Protein AF-A0A3N0AWY3-F1 (afdb_monomer)

Sequence (254 aa):
MLGWTSGPTKRSWLNGRSPSTSKRTCPAKTRVAPTSIYSWLWRKGASVTERDNALGPQGNRRGTVLAFLPDRFADWEVGHACSEINKPETGYAVRTMATRQGKVRSIGGLTVVPDLTAERDEVPEDLALAILVGGESWQEPDIVRAGAWLVDACLARAVPVAAICGACSFLAERGYLDDCDHTGNADYEFAQLAPHYRGHDRFRNQPVVDGGRFITANGAAGIELACALFGRLDIKPWGNVETWRTAFKRGTFA

Foldseek 3Di:
DDDDDDDDDDDDDDDDDDDDDDDDDDDDDDDDDDPDLVVPLPDPPQAPVNNVVSLPPPPQAQFEEEEEAEAQFAPLQAPLQQVQCCDSVLNYHYFYEYADADWGAHVVGDIDGGNYHLVDDDDDPRHQEYEYTDGDCLVPPSNLVSLVVVLVVCVVVLHAYEYEEVRVLSCQLVAVQQPFQWEEQDPVVNVVSRVPGNNSVNYDPDQWDDRRRYIYGYPVNSLVSSLVVCVSSVHARVNHSVQVSCCVVPVDRD

pLDDT: mean 83.12, std 24.4, range [25.72, 98.94]

Secondary structure (DSSP, 8-state):
-----------------PPP---PPPPP---PPP--THHHHT-TT--HHHHHTTSSSGGG--EEEEEE--TTB-GGGTHHHHHHHTSGGG-EEEEEEESSSS-EE-TT--EE--SEETTT-PPPTTEEEEEE--BTTTTSHHHHHHHHHHHHHHHHTT--EEEETHHHHHHHHTTTTTTS-B--S-HHHHHHH-TT---GGGB--SSEEE-SSEEEE-TT-HHHHHHHHHHHTT--GGG-HHHHHHHHHHS---

Mean predicted aligned error: 11.29 Å

Organism: NCBI:txid230658

Radius of gyration: 27.6 Å; Cα contacts (8 Å, |Δi|>4): 445; chains: 1; bounding box: 69×81×68 Å

Structure (mmCIF, N/CA/C/O backbone):
data_AF-A0A3N0AWY3-F1
#
_entry.id   AF-A0A3N0AWY3-F1
#
loop_
_atom_site.group_PDB
_atom_site.id
_atom_site.type_symbol
_atom_site.label_atom_id
_atom_site.label_alt_id
_atom_site.label_comp_id
_atom_site.label_asym_id
_atom_site.label_entity_id
_atom_site.label_seq_id
_atom_site.pdbx_PDB_ins_code
_atom_site.Cartn_x
_atom_site.Cartn_y
_atom_site.Cartn_z
_atom_site.occupancy
_atom_site.B_iso_or_equiv
_atom_site.auth_seq_id
_atom_site.auth_comp_id
_atom_site.auth_asym_id
_atom_site.auth_atom_id
_atom_site.pdbx_PDB_model_num
ATOM 1 N N . MET A 1 1 ? 42.714 48.207 28.420 1.00 34.22 1 MET A N 1
ATOM 2 C CA . MET A 1 1 ? 42.942 48.608 29.827 1.00 34.22 1 MET A CA 1
ATOM 3 C C . MET A 1 1 ? 41.570 48.772 30.466 1.00 34.22 1 MET A C 1
ATOM 5 O O . MET A 1 1 ? 40.783 49.526 29.918 1.00 34.22 1 MET A O 1
ATOM 9 N N . LEU A 1 2 ? 41.133 47.832 31.321 1.00 28.55 2 LEU A N 1
ATOM 10 C CA . LEU A 1 2 ? 41.212 47.912 32.802 1.00 28.55 2 LEU A CA 1
ATOM 11 C C . LEU A 1 2 ? 40.531 49.201 33.306 1.00 28.55 2 LEU A C 1
ATOM 13 O O . LEU A 1 2 ? 40.972 50.269 32.919 1.00 28.55 2 LEU A O 1
ATOM 17 N N . GLY A 1 3 ? 39.494 49.246 34.141 1.00 26.06 3 GLY A N 1
ATOM 18 C CA . GLY A 1 3 ? 38.822 48.304 35.040 1.00 26.06 3 GLY A CA 1
ATOM 19 C C . GLY A 1 3 ? 38.200 49.142 36.186 1.00 26.06 3 GLY A C 1
ATOM 20 O O . GLY A 1 3 ? 38.778 50.166 36.523 1.00 26.06 3 GLY A O 1
ATOM 21 N N . TRP A 1 4 ? 37.009 48.759 36.684 1.00 25.72 4 TRP A N 1
ATOM 22 C CA . TRP A 1 4 ? 36.532 48.730 38.096 1.00 25.72 4 TRP A CA 1
ATOM 23 C C . TRP A 1 4 ? 37.080 49.811 39.079 1.00 25.72 4 TRP A C 1
ATOM 25 O O . TRP A 1 4 ? 38.278 49.994 39.184 1.00 25.72 4 TRP A O 1
ATOM 35 N N . THR A 1 5 ? 36.351 50.510 39.964 1.00 32.03 5 THR A N 1
ATOM 36 C CA . THR A 1 5 ? 35.190 50.177 40.821 1.00 32.03 5 THR A CA 1
ATOM 37 C C . THR A 1 5 ? 34.906 51.336 41.800 1.00 32.03 5 THR A C 1
ATOM 39 O O . THR A 1 5 ? 35.723 52.245 41.920 1.00 32.03 5 THR A O 1
ATOM 42 N N . SER A 1 6 ? 33.853 51.158 42.618 1.00 34.56 6 SER A N 1
ATOM 43 C CA . SER A 1 6 ? 33.540 51.785 43.926 1.00 34.56 6 SER A CA 1
ATOM 44 C C . SER A 1 6 ? 32.590 52.981 43.834 1.00 34.56 6 SER A C 1
ATOM 46 O O . SER A 1 6 ? 32.709 53.798 42.937 1.00 34.56 6 SER A O 1
ATOM 48 N N . GLY A 1 7 ? 31.578 53.164 44.678 1.00 29.80 7 GLY A N 1
ATOM 49 C CA . GLY A 1 7 ? 31.142 52.538 45.931 1.00 29.80 7 GLY A CA 1
ATOM 50 C C . GLY A 1 7 ? 30.041 53.440 46.542 1.00 29.80 7 GLY A C 1
ATOM 51 O O . GLY A 1 7 ? 29.831 54.541 46.042 1.00 29.80 7 GLY A O 1
ATOM 52 N N . PRO A 1 8 ? 29.283 52.999 47.560 1.00 49.34 8 PRO A N 1
ATOM 53 C CA . PRO A 1 8 ? 27.881 53.395 47.775 1.00 49.34 8 PRO A CA 1
ATOM 54 C C . PRO A 1 8 ? 27.685 54.555 48.768 1.00 49.34 8 PRO A C 1
ATOM 56 O O . PRO A 1 8 ? 28.559 54.795 49.593 1.00 49.34 8 PRO A O 1
ATOM 59 N N . THR A 1 9 ? 26.495 55.189 48.806 1.00 34.03 9 THR A N 1
ATOM 60 C CA . THR A 1 9 ? 25.849 55.639 50.071 1.00 34.03 9 THR A CA 1
ATOM 61 C C . THR A 1 9 ? 24.395 56.151 49.935 1.00 34.03 9 THR A C 1
ATOM 63 O O . THR A 1 9 ? 24.103 57.098 49.224 1.00 34.03 9 THR A O 1
ATOM 66 N N . LYS A 1 10 ? 23.516 55.504 50.720 1.00 31.38 10 LYS A N 1
ATOM 67 C CA . LYS A 1 10 ? 22.431 56.008 51.604 1.00 31.38 10 LYS A CA 1
ATOM 68 C C . LYS A 1 10 ? 21.294 56.947 51.111 1.00 31.38 10 LYS A C 1
ATOM 70 O O . LYS A 1 10 ? 21.468 58.140 50.949 1.00 31.38 10 LYS A O 1
ATOM 75 N N . ARG A 1 11 ? 20.085 56.360 51.210 1.00 30.70 11 ARG A N 1
ATOM 76 C CA . ARG A 1 11 ? 18.843 56.775 51.925 1.00 30.70 11 ARG A CA 1
ATOM 77 C C . ARG A 1 11 ? 18.066 58.064 51.558 1.00 30.70 11 ARG A C 1
ATOM 79 O O . ARG A 1 11 ? 18.525 59.176 51.743 1.00 30.70 11 ARG A O 1
ATOM 86 N N . SER A 1 12 ? 16.772 57.783 51.331 1.00 30.16 12 SER A N 1
ATOM 87 C CA . SER A 1 12 ? 15.534 58.373 51.896 1.00 30.16 12 SER A CA 1
ATOM 88 C C . SER A 1 12 ? 14.771 59.495 51.177 1.00 30.16 12 SER A C 1
ATOM 90 O O . SER A 1 12 ? 15.112 60.661 51.294 1.00 30.16 12 SER A O 1
ATOM 92 N N . TRP A 1 13 ? 13.618 59.056 50.644 1.00 27.84 13 TRP A N 1
ATOM 93 C CA . TRP A 1 13 ? 12.233 59.506 50.895 1.00 27.84 13 TRP A CA 1
ATOM 94 C C . TRP A 1 13 ? 11.668 60.801 50.265 1.00 27.84 13 TRP A C 1
ATOM 96 O O . TRP A 1 13 ? 12.149 61.900 50.492 1.00 27.84 13 TRP A O 1
ATOM 106 N N . LEU A 1 14 ? 10.492 60.576 49.639 1.00 30.69 14 LEU A N 1
ATOM 107 C CA . LEU A 1 14 ? 9.316 61.443 49.416 1.00 30.69 14 LEU A CA 1
ATOM 108 C C . LEU A 1 14 ? 9.335 62.409 48.214 1.00 30.69 14 LEU A C 1
ATOM 110 O O . LEU A 1 14 ? 9.848 63.514 48.298 1.00 30.69 14 LEU A O 1
ATOM 114 N N . ASN A 1 15 ? 8.611 62.075 47.134 1.00 32.03 15 ASN A N 1
ATOM 115 C CA . ASN A 1 15 ? 7.183 62.421 47.002 1.00 32.03 15 ASN A CA 1
ATOM 116 C C . ASN A 1 15 ? 6.597 62.101 45.609 1.00 32.03 15 ASN A C 1
ATOM 118 O O . ASN A 1 15 ? 7.156 62.465 44.584 1.00 32.03 15 ASN A O 1
ATOM 122 N N . GLY A 1 16 ? 5.382 61.539 45.622 1.00 28.95 16 GLY A N 1
ATOM 123 C CA . GLY A 1 16 ? 4.262 62.036 44.814 1.00 28.95 16 GLY A CA 1
ATOM 124 C C . GLY A 1 16 ? 4.144 61.619 43.344 1.00 28.95 16 GLY A C 1
ATOM 125 O O . GLY A 1 16 ? 4.669 62.295 42.470 1.00 28.95 16 GLY A O 1
ATOM 126 N N . ARG A 1 17 ? 3.273 60.632 43.081 1.00 33.44 17 ARG A N 1
ATOM 127 C CA . ARG A 1 17 ? 2.042 60.717 42.246 1.00 33.44 17 ARG A CA 1
ATOM 128 C C . ARG A 1 17 ? 1.710 59.356 41.619 1.00 33.44 17 ARG A C 1
ATOM 130 O O . ARG A 1 17 ? 2.514 58.767 40.908 1.00 33.44 17 ARG A O 1
ATOM 137 N N . SER A 1 18 ? 0.496 58.874 41.878 1.00 34.59 18 SER A N 1
ATOM 138 C CA . SER A 1 18 ? -0.091 57.679 41.263 1.00 34.59 18 SER A CA 1
ATOM 139 C C . SER A 1 18 ? -0.624 57.970 39.854 1.00 34.59 18 SER A C 1
ATOM 141 O O . SER A 1 18 ? -1.345 58.961 39.702 1.00 34.59 18 SER A O 1
ATOM 143 N N . PRO A 1 19 ? -0.423 57.092 38.858 1.00 38.94 19 PRO A N 1
ATOM 144 C CA . PRO A 1 19 ? -1.234 57.087 37.648 1.00 38.94 19 PRO A CA 1
ATOM 145 C C . PRO A 1 19 ? -2.436 56.145 37.800 1.00 38.94 19 PRO A C 1
ATOM 147 O O . PRO A 1 19 ? -2.313 55.006 38.254 1.00 38.94 19 PRO A O 1
ATOM 150 N N . SER A 1 20 ? -3.603 56.638 37.397 1.00 34.78 20 SER A N 1
ATOM 151 C CA . SER A 1 20 ? -4.853 55.896 37.276 1.00 34.78 20 SER A CA 1
ATOM 152 C C . SER A 1 20 ? -4.737 54.771 36.240 1.00 34.78 20 SER A C 1
ATOM 154 O O . SER A 1 20 ? -4.232 54.955 35.135 1.00 34.78 20 SER A O 1
ATOM 156 N N . THR A 1 21 ? -5.229 53.580 36.585 1.00 35.81 21 THR A N 1
ATOM 157 C CA . THR A 1 21 ? -5.308 52.437 35.669 1.00 35.81 21 THR A CA 1
ATOM 158 C C . THR A 1 21 ? -6.688 52.399 35.016 1.00 35.81 21 THR A C 1
ATOM 160 O O . THR A 1 21 ? -7.674 51.992 35.626 1.00 35.81 21 THR A O 1
ATOM 163 N N . SER A 1 22 ? -6.784 52.807 33.747 1.00 36.41 22 SER A N 1
ATOM 164 C CA . SER A 1 22 ? -7.973 52.530 32.935 1.00 36.41 22 SER A CA 1
ATOM 165 C C . SER A 1 22 ? -7.936 51.067 32.479 1.00 36.41 22 SER A C 1
ATOM 167 O O . SER A 1 22 ? -7.134 50.699 31.617 1.00 36.41 22 SER A O 1
ATOM 169 N N . LYS A 1 23 ? -8.794 50.214 33.045 1.00 37.28 23 LYS A N 1
ATOM 170 C CA . LYS A 1 23 ? -9.009 48.849 32.545 1.00 37.2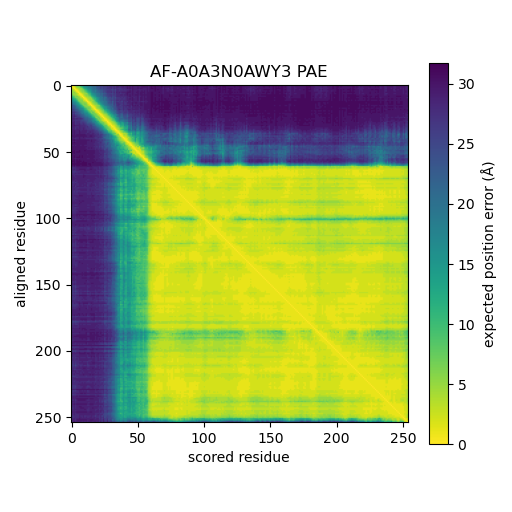8 23 LYS A CA 1
ATOM 171 C C . LYS A 1 23 ? -9.764 48.918 31.213 1.00 37.28 23 LYS A C 1
ATOM 173 O O . LYS A 1 23 ? -10.953 49.216 31.201 1.00 37.28 23 LYS A O 1
ATOM 178 N N . ARG A 1 24 ? -9.091 48.627 30.094 1.00 37.81 24 ARG A N 1
ATOM 179 C CA . ARG A 1 24 ? -9.765 48.252 28.840 1.00 37.81 24 ARG A CA 1
ATOM 180 C C . ARG A 1 24 ? -10.163 46.784 28.945 1.00 37.81 24 ARG A C 1
ATOM 182 O O . ARG A 1 24 ? -9.301 45.924 29.096 1.00 37.81 24 ARG A O 1
ATOM 189 N N . THR A 1 25 ? -11.455 46.499 28.892 1.00 40.38 25 THR A N 1
ATOM 190 C CA . THR A 1 25 ? -11.985 45.142 28.758 1.00 40.38 25 THR A CA 1
ATOM 191 C C . THR A 1 25 ? -11.963 44.744 27.279 1.00 40.38 25 THR A C 1
ATOM 193 O O . THR A 1 25 ? -12.520 45.438 26.432 1.00 40.38 25 THR A O 1
ATOM 196 N N . CYS A 1 26 ? -11.291 43.638 26.947 1.00 31.33 26 CYS A N 1
ATOM 197 C CA . CYS A 1 26 ? -11.410 43.010 25.629 1.00 31.33 26 CYS A CA 1
ATOM 198 C C . CYS A 1 26 ? -12.805 42.376 25.493 1.00 31.33 26 CYS A C 1
ATOM 200 O O . CYS A 1 26 ? -13.241 41.706 26.434 1.00 31.33 26 CYS A O 1
ATOM 202 N N . PRO A 1 27 ? -13.501 42.518 24.352 1.00 34.78 27 PRO A N 1
ATOM 203 C CA . PRO A 1 27 ? -14.762 41.824 24.142 1.00 34.78 27 PRO A CA 1
ATOM 204 C C . PRO A 1 27 ? -14.522 40.313 24.008 1.00 34.78 27 PRO A C 1
ATOM 206 O O . PRO A 1 27 ? -13.527 39.863 23.431 1.00 34.78 27 PRO A O 1
ATOM 209 N N . ALA A 1 28 ? -15.434 39.528 24.581 1.00 41.88 28 ALA A N 1
ATOM 210 C CA . ALA A 1 28 ? -15.398 38.073 24.549 1.00 41.88 28 ALA A CA 1
ATOM 211 C C . ALA A 1 28 ? -15.423 37.558 23.099 1.00 41.88 28 ALA A C 1
ATOM 213 O O . ALA A 1 28 ? -16.274 37.953 22.304 1.00 41.88 28 ALA A O 1
ATOM 214 N N . LYS A 1 29 ? -14.494 36.656 22.762 1.00 39.88 29 LYS A N 1
ATOM 215 C CA . LYS A 1 29 ? -14.485 35.948 21.476 1.00 39.88 29 LYS A CA 1
ATOM 216 C C . LYS A 1 29 ? -15.731 35.064 21.392 1.00 39.88 29 LYS A C 1
ATOM 218 O O . LYS A 1 29 ? -15.826 34.064 22.102 1.00 39.88 29 LYS A O 1
ATOM 223 N N . THR A 1 30 ? -16.668 35.408 20.517 1.00 39.38 30 THR A N 1
ATOM 224 C CA . THR A 1 30 ? -17.747 34.512 20.100 1.00 39.38 30 THR A CA 1
ATOM 225 C C . THR A 1 30 ? -17.134 33.283 19.426 1.00 39.38 30 THR A C 1
ATOM 227 O O . THR A 1 30 ? -16.387 33.389 18.453 1.00 39.38 30 THR A O 1
ATOM 230 N N . ARG A 1 31 ? -17.406 32.095 19.979 1.00 39.59 31 ARG A N 1
ATOM 231 C CA . ARG A 1 31 ? -17.047 30.812 19.362 1.00 39.59 31 ARG A CA 1
ATOM 232 C C . ARG A 1 31 ? -17.851 30.661 18.073 1.00 39.59 31 ARG A C 1
ATOM 234 O O . ARG A 1 31 ? -19.047 30.397 18.124 1.00 39.59 31 ARG A O 1
ATOM 241 N N . VAL A 1 32 ? -17.186 30.805 16.933 1.00 42.38 32 VAL A N 1
ATOM 242 C CA . VAL A 1 32 ? -17.719 30.349 15.647 1.00 42.38 32 VAL A CA 1
ATOM 243 C C . VAL A 1 32 ? -17.696 28.818 15.673 1.00 42.38 32 VAL A C 1
ATOM 245 O O . VAL A 1 32 ? -16.647 28.219 15.919 1.00 42.38 32 VAL A O 1
ATOM 248 N N . ALA A 1 33 ? -18.855 28.180 15.502 1.00 40.00 33 ALA A N 1
ATOM 249 C CA . ALA A 1 33 ? -18.932 26.731 15.343 1.00 40.00 33 ALA A CA 1
ATOM 250 C C . ALA A 1 33 ? -18.209 26.326 14.043 1.00 40.00 33 ALA A C 1
ATOM 252 O O . ALA A 1 33 ? -18.383 27.005 13.030 1.00 40.00 33 ALA A O 1
ATOM 253 N N . PRO A 1 34 ? -17.384 25.265 14.040 1.00 39.34 34 PRO A N 1
ATOM 254 C CA . PRO A 1 34 ? -16.666 24.873 12.837 1.00 39.34 34 PRO A CA 1
ATOM 255 C C . PRO A 1 34 ? -17.653 24.350 11.785 1.00 39.34 34 PRO A C 1
ATOM 257 O O . PRO A 1 34 ? -18.336 23.3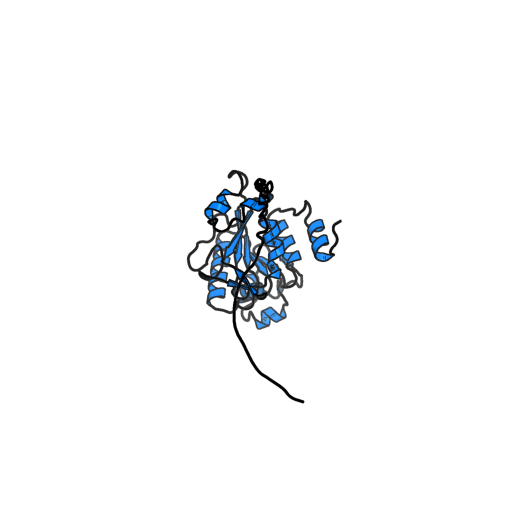56 12.001 1.00 39.34 34 PRO A O 1
ATOM 260 N N . THR A 1 35 ? -17.710 25.027 10.641 1.00 40.88 35 THR A N 1
ATOM 261 C CA . THR A 1 35 ? -18.575 24.731 9.483 1.00 40.88 35 THR A CA 1
ATOM 262 C C . THR A 1 35 ? -18.020 23.649 8.553 1.00 40.88 35 THR A C 1
ATOM 264 O O . THR A 1 35 ? -18.572 23.412 7.485 1.00 40.88 35 THR A O 1
ATOM 267 N N . SER A 1 36 ? -16.932 22.978 8.930 1.00 45.44 36 SER A N 1
ATOM 268 C CA . SER A 1 36 ? -16.279 21.971 8.096 1.00 45.44 36 SER A CA 1
ATOM 269 C C . SER A 1 36 ? -16.276 20.624 8.806 1.00 45.44 36 SER A C 1
ATOM 271 O O . SER A 1 36 ? -15.746 20.516 9.914 1.00 45.44 36 SER A O 1
ATOM 273 N N . ILE A 1 37 ? -16.831 19.594 8.159 1.00 46.25 37 ILE A N 1
ATOM 274 C CA . ILE A 1 37 ? -16.801 18.199 8.634 1.00 46.25 37 ILE A CA 1
ATOM 275 C C . ILE A 1 37 ? -15.369 17.724 8.938 1.00 46.25 37 ILE A C 1
ATOM 277 O O . ILE A 1 37 ? -15.148 16.939 9.860 1.00 46.25 37 ILE A O 1
ATOM 281 N N . TYR A 1 38 ? -14.374 18.320 8.269 1.00 39.62 38 TYR A N 1
ATOM 282 C CA . TYR A 1 38 ? -12.956 18.098 8.530 1.00 39.62 38 TYR A CA 1
ATOM 283 C C . TYR A 1 38 ? -12.526 18.518 9.944 1.00 39.62 38 TYR A C 1
ATOM 285 O O . TYR A 1 38 ? -11.604 17.937 10.493 1.00 39.62 38 TYR A O 1
ATOM 293 N N . SER A 1 39 ? -13.175 19.487 10.592 1.00 43.78 39 SER A N 1
ATOM 294 C CA . SER A 1 39 ? -12.747 19.961 11.916 1.00 43.78 39 SER A CA 1
ATOM 295 C C . SER A 1 39 ? -13.086 19.000 13.060 1.00 43.78 39 SER A C 1
ATOM 297 O O . SER A 1 39 ? -12.472 19.103 14.125 1.00 43.78 39 SER A O 1
ATOM 299 N N . TRP A 1 40 ? -14.090 18.135 12.905 1.00 39.09 40 TRP A N 1
ATOM 300 C CA . TRP A 1 40 ? -14.573 17.303 14.011 1.00 39.09 40 TRP A CA 1
ATOM 301 C C . TRP A 1 40 ? -13.852 15.950 14.086 1.00 39.09 40 TRP A C 1
ATOM 303 O O . TRP A 1 40 ? -13.493 15.524 15.183 1.00 39.09 40 TRP A O 1
ATOM 313 N N . LEU A 1 41 ? -13.529 15.355 12.929 1.00 44.34 41 LEU A N 1
ATOM 314 C CA . LEU A 1 41 ? -12.830 14.065 12.792 1.00 44.34 41 LEU A CA 1
ATOM 315 C C . LEU A 1 41 ? -11.429 14.026 13.438 1.00 44.34 41 LEU A C 1
ATOM 317 O O . LEU A 1 41 ? -10.954 12.955 13.805 1.00 44.34 41 LEU A O 1
ATOM 321 N N . TRP A 1 42 ? -10.778 15.179 13.627 1.00 46.81 42 TRP A N 1
ATOM 322 C CA . TRP A 1 42 ? -9.405 15.278 14.150 1.00 46.81 42 TRP A CA 1
ATOM 323 C C . TRP A 1 42 ? -9.311 15.767 15.605 1.00 46.81 42 TRP A C 1
ATOM 325 O O . TRP A 1 42 ? -8.277 16.294 16.027 1.00 46.81 42 TRP A O 1
ATOM 335 N N . ARG A 1 43 ? -10.370 15.618 16.416 1.00 43.50 43 ARG A N 1
ATOM 336 C CA . ARG A 1 43 ? -10.263 15.877 17.863 1.00 43.50 43 ARG A CA 1
ATOM 337 C C . ARG A 1 43 ? -9.365 14.826 18.522 1.00 43.50 43 ARG A C 1
ATOM 339 O O . ARG A 1 43 ? -9.555 13.625 18.349 1.00 43.50 43 ARG A O 1
ATOM 346 N N . LYS A 1 44 ? -8.387 15.286 19.313 1.00 36.81 44 LYS A N 1
ATOM 347 C CA . LYS A 1 44 ? -7.550 14.421 20.159 1.00 36.81 44 LYS A CA 1
ATOM 348 C C . LYS A 1 44 ? -8.441 13.514 21.015 1.00 36.81 44 LYS A C 1
ATOM 350 O O . LYS A 1 44 ? -9.217 14.030 21.813 1.00 36.81 44 LYS A O 1
ATOM 355 N N . GLY A 1 45 ? -8.264 12.200 20.885 1.00 46.81 45 GLY A N 1
ATOM 356 C CA . GLY A 1 45 ? -8.843 11.207 21.793 1.00 46.81 45 GLY A CA 1
ATOM 357 C C . GLY A 1 45 ? -10.023 10.398 21.260 1.00 46.81 45 GLY A C 1
ATOM 358 O O . GLY A 1 45 ? -10.509 9.565 22.013 1.00 46.81 45 GLY A O 1
ATOM 359 N N . ALA A 1 46 ? -10.457 10.587 20.008 1.00 45.06 46 ALA A N 1
ATOM 360 C CA . ALA A 1 46 ? -11.523 9.751 19.460 1.00 45.06 46 ALA A CA 1
ATOM 361 C C . ALA A 1 46 ? -11.064 8.293 19.297 1.00 45.06 46 ALA A C 1
ATOM 363 O O . ALA A 1 46 ? -10.036 8.040 18.649 1.00 45.06 46 ALA A O 1
ATOM 364 N N . SER A 1 47 ? -11.811 7.356 19.889 1.00 54.53 47 SER A N 1
ATOM 365 C CA . SER A 1 47 ? -11.582 5.915 19.739 1.00 54.53 47 SER A CA 1
ATOM 366 C C . SER A 1 47 ? -11.804 5.475 18.287 1.00 54.53 47 SER A C 1
ATOM 368 O O . SER A 1 47 ? -12.455 6.169 17.503 1.00 54.53 47 SER A O 1
ATOM 370 N N . VAL A 1 48 ? -11.286 4.300 17.913 1.00 54.16 48 VAL A N 1
ATOM 371 C CA . VAL A 1 48 ? -11.535 3.689 16.591 1.00 54.16 48 VAL A CA 1
ATOM 372 C C . VAL A 1 48 ? -13.043 3.641 16.298 1.00 54.16 48 VAL A C 1
ATOM 374 O O . VAL A 1 48 ? -13.482 4.105 15.248 1.00 54.16 48 VAL A O 1
ATOM 377 N N . THR A 1 49 ? -13.838 3.250 17.298 1.00 50.25 49 THR A N 1
ATOM 378 C CA . THR A 1 49 ? -15.306 3.218 17.249 1.00 50.25 49 THR A CA 1
ATOM 379 C C . THR A 1 49 ? -15.961 4.590 17.045 1.00 50.25 49 THR A C 1
ATOM 381 O O . THR A 1 49 ? -16.968 4.692 16.348 1.00 50.25 49 THR A O 1
ATOM 384 N N . GLU A 1 50 ? -15.405 5.671 17.594 1.00 48.38 50 GLU A N 1
ATOM 385 C CA . GLU A 1 50 ? -15.927 7.029 17.385 1.00 48.38 50 GLU A CA 1
ATOM 386 C C . GLU A 1 50 ? -15.615 7.567 15.981 1.00 48.38 50 GLU A C 1
ATOM 388 O O . GLU A 1 50 ? -16.426 8.302 15.417 1.00 48.38 50 GLU A O 1
ATOM 393 N N . ARG A 1 51 ? -14.485 7.166 15.380 1.00 54.78 51 ARG A N 1
ATOM 394 C CA . ARG A 1 51 ? -14.182 7.473 13.969 1.00 54.78 51 ARG A CA 1
ATOM 395 C C . ARG A 1 51 ? -15.048 6.659 13.013 1.00 54.78 51 ARG A C 1
ATOM 397 O O . ARG A 1 51 ? -15.468 7.192 11.992 1.00 54.78 51 ARG A O 1
ATOM 404 N N . ASP A 1 52 ? -15.338 5.404 13.351 1.00 52.38 52 ASP A N 1
ATOM 405 C CA . ASP A 1 52 ? -16.263 4.559 12.590 1.00 52.38 52 ASP A CA 1
ATOM 406 C C . ASP A 1 52 ? -17.691 5.127 12.589 1.00 52.38 52 ASP A C 1
ATOM 408 O O . ASP A 1 52 ? -18.345 5.129 11.548 1.00 52.38 52 ASP A O 1
ATOM 412 N N . ASN A 1 53 ? -18.142 5.700 13.710 1.00 49.00 53 ASN A N 1
ATOM 413 C CA . ASN A 1 53 ? -19.456 6.345 13.830 1.00 49.00 53 ASN A CA 1
ATOM 414 C C . ASN A 1 53 ? -19.543 7.738 13.172 1.00 49.00 53 ASN A C 1
ATOM 416 O O . ASN A 1 53 ? -20.640 8.271 13.008 1.00 49.00 53 ASN A O 1
ATOM 420 N N . ALA A 1 54 ? -18.411 8.350 12.810 1.00 49.28 54 ALA A N 1
ATOM 421 C CA . ALA A 1 54 ? -18.360 9.664 12.164 1.00 49.28 54 ALA A CA 1
ATOM 422 C C . ALA A 1 54 ? -18.576 9.606 10.638 1.00 49.28 54 ALA A C 1
ATOM 424 O O . ALA A 1 54 ? -18.762 10.644 9.999 1.00 49.28 54 ALA A O 1
ATOM 425 N N . LEU A 1 55 ? -18.558 8.407 10.049 1.00 50.34 55 LEU A N 1
ATOM 426 C CA . LEU A 1 55 ? -18.746 8.156 8.619 1.00 50.34 55 LEU A CA 1
ATOM 427 C C . LEU A 1 55 ? -20.236 8.121 8.240 1.00 50.34 55 LEU A C 1
ATOM 429 O O . LEU A 1 55 ? -20.722 7.124 7.725 1.00 50.34 55 LEU A O 1
ATOM 433 N N . GLY A 1 56 ? -20.966 9.214 8.488 1.00 45.44 56 GLY A N 1
ATOM 434 C CA . GLY A 1 56 ? -22.363 9.371 8.056 1.00 45.44 56 GLY A CA 1
ATOM 435 C C . GLY A 1 56 ? -23.326 8.270 8.547 1.00 45.44 56 GLY A C 1
ATOM 436 O O . GLY A 1 56 ? -22.956 7.400 9.333 1.00 45.44 56 GLY A O 1
ATOM 437 N N . PRO A 1 57 ? -24.610 8.297 8.145 1.00 44.59 57 PRO A N 1
ATOM 438 C CA . PRO A 1 57 ? -25.504 7.175 8.416 1.00 44.59 57 PRO A CA 1
ATOM 439 C C . PRO A 1 57 ? -24.941 5.916 7.741 1.00 44.59 57 PRO A C 1
ATOM 441 O O . PRO A 1 57 ? -24.445 6.001 6.621 1.00 44.59 57 PRO A O 1
ATOM 444 N N . GLN A 1 58 ? -25.057 4.761 8.402 1.00 49.44 58 GLN A N 1
ATOM 445 C CA . GLN A 1 58 ? -24.501 3.441 8.038 1.00 49.44 58 GLN A CA 1
ATOM 446 C C . GLN A 1 58 ? -24.742 2.948 6.585 1.00 49.44 58 GLN A C 1
ATOM 448 O O . GLN A 1 58 ? -24.279 1.875 6.218 1.00 49.44 58 GLN A O 1
ATOM 453 N N . GLY A 1 59 ? -25.444 3.702 5.737 1.00 49.81 59 GLY A N 1
ATOM 454 C CA . GLY A 1 59 ? -25.840 3.329 4.381 1.00 49.81 59 GLY A CA 1
ATOM 455 C C . GLY A 1 59 ? -24.798 3.504 3.266 1.00 49.81 59 GLY A C 1
ATOM 456 O O . GLY A 1 59 ? -25.150 3.219 2.128 1.00 49.81 59 GLY A O 1
ATOM 457 N N . ASN A 1 60 ? -23.562 3.964 3.527 1.00 63.72 60 ASN A N 1
ATOM 458 C CA . ASN A 1 60 ? -22.547 4.162 2.467 1.00 63.72 60 ASN A CA 1
ATOM 459 C C . ASN A 1 60 ? -21.136 3.621 2.792 1.00 63.72 60 ASN A C 1
ATOM 461 O O . ASN A 1 60 ? -20.154 4.047 2.187 1.00 63.72 60 ASN A O 1
ATOM 465 N N . ARG A 1 61 ? -20.994 2.703 3.759 1.00 82.44 61 ARG A N 1
ATOM 466 C CA . ARG A 1 61 ? -19.691 2.095 4.081 1.00 82.44 61 ARG A CA 1
ATOM 467 C C . ARG A 1 61 ? -19.378 0.970 3.087 1.00 82.44 61 ARG A C 1
ATOM 469 O O . ARG A 1 61 ? -20.108 -0.011 3.017 1.00 82.44 61 ARG A O 1
ATOM 476 N N . ARG A 1 62 ? -18.289 1.114 2.330 1.00 94.94 62 ARG A N 1
ATOM 477 C CA . ARG A 1 62 ? -17.801 0.141 1.335 1.00 94.94 62 ARG A CA 1
ATOM 478 C C . ARG A 1 62 ? -16.752 -0.825 1.882 1.00 94.94 62 ARG A C 1
ATOM 480 O O . ARG A 1 62 ? -16.571 -1.885 1.295 1.00 94.94 62 ARG A O 1
ATOM 487 N N . GLY A 1 63 ? -16.068 -0.472 2.971 1.00 96.75 63 GLY A N 1
ATOM 488 C CA . GLY A 1 63 ? -15.157 -1.373 3.680 1.00 96.75 63 GLY A CA 1
ATOM 489 C C . GLY A 1 63 ? -13.901 -0.696 4.220 1.00 96.75 63 GLY A C 1
ATOM 490 O O . GLY A 1 63 ? -13.793 0.534 4.256 1.00 96.75 63 GLY A O 1
ATOM 491 N N . THR A 1 64 ? -12.932 -1.516 4.609 1.00 98.38 64 THR A N 1
ATOM 492 C CA . THR A 1 64 ? -11.648 -1.077 5.162 1.00 98.38 64 THR A CA 1
ATOM 493 C C . THR A 1 64 ? -10.524 -1.259 4.142 1.00 98.38 64 THR A C 1
ATOM 495 O O . THR A 1 64 ? -10.430 -2.296 3.490 1.00 98.38 64 THR A O 1
ATOM 498 N N . VAL A 1 65 ? -9.631 -0.275 4.030 1.00 98.69 65 VAL A N 1
ATOM 499 C CA . VAL A 1 65 ? -8.325 -0.427 3.373 1.00 98.69 65 VAL A CA 1
ATOM 500 C C . VAL A 1 65 ? -7.248 -0.412 4.448 1.00 98.69 65 VAL A C 1
ATOM 502 O O . VAL A 1 65 ? -7.154 0.537 5.227 1.00 98.69 65 VAL A O 1
ATOM 505 N N . LEU A 1 66 ? -6.449 -1.472 4.516 1.00 98.81 66 LEU A N 1
ATOM 506 C CA . LEU A 1 66 ? -5.494 -1.677 5.601 1.00 98.81 66 LEU A CA 1
ATOM 507 C C . LEU A 1 66 ? -4.062 -1.453 5.120 1.00 98.81 66 LEU A C 1
ATOM 509 O O . LEU A 1 66 ? -3.553 -2.234 4.325 1.00 98.81 66 LEU A O 1
ATOM 513 N N . ALA A 1 67 ? -3.399 -0.412 5.616 1.00 98.75 67 ALA A N 1
ATOM 514 C CA . ALA A 1 67 ? -1.989 -0.149 5.345 1.00 98.75 67 ALA A CA 1
ATOM 515 C C . ALA A 1 67 ? -1.108 -0.786 6.430 1.00 98.75 67 ALA A C 1
ATOM 517 O O . ALA A 1 67 ? -1.118 -0.345 7.582 1.00 98.75 67 ALA A O 1
ATOM 518 N N . PHE A 1 68 ? -0.341 -1.812 6.068 1.00 98.75 68 PHE A N 1
ATOM 519 C CA . PHE A 1 68 ? 0.644 -2.440 6.940 1.00 98.75 68 PHE A CA 1
ATOM 520 C C . PHE A 1 68 ? 1.949 -1.639 6.931 1.00 98.75 68 PHE A C 1
ATOM 522 O O . PHE A 1 68 ? 2.595 -1.496 5.893 1.00 98.75 68 PHE A O 1
ATOM 529 N N . LEU A 1 69 ? 2.325 -1.121 8.097 1.00 98.62 69 LEU A N 1
ATOM 530 C CA . LEU A 1 69 ? 3.484 -0.272 8.323 1.00 98.62 69 LEU A CA 1
ATOM 531 C C . LEU A 1 69 ? 4.595 -1.089 8.996 1.00 98.62 69 LEU A C 1
ATOM 533 O O . LEU A 1 69 ? 4.512 -1.342 10.205 1.00 98.62 69 LEU A O 1
ATOM 537 N N . PRO A 1 70 ? 5.639 -1.498 8.257 1.00 97.50 70 PRO A N 1
ATOM 538 C CA . PRO A 1 70 ? 6.822 -2.071 8.878 1.00 97.50 70 PRO A CA 1
ATOM 539 C C . PRO A 1 70 ? 7.600 -1.005 9.676 1.00 97.50 70 PRO A C 1
ATOM 541 O O . PRO A 1 70 ? 7.433 0.202 9.469 1.00 97.50 70 PRO A O 1
ATOM 544 N N . ASP A 1 71 ? 8.487 -1.423 10.584 1.00 93.56 71 ASP A N 1
ATOM 545 C CA . ASP A 1 71 ? 9.429 -0.485 11.209 1.00 93.56 71 ASP A CA 1
ATOM 546 C C . ASP A 1 71 ? 10.302 0.157 10.118 1.00 93.56 71 ASP A C 1
ATOM 548 O O . ASP A 1 71 ? 10.743 -0.520 9.190 1.00 93.56 71 ASP A O 1
ATOM 552 N N . ARG A 1 72 ? 10.548 1.471 10.198 1.00 96.75 72 ARG A N 1
ATOM 553 C CA . ARG A 1 72 ? 11.237 2.232 9.137 1.00 96.75 72 ARG A CA 1
ATOM 554 C C . ARG A 1 72 ? 10.514 2.121 7.784 1.00 96.75 72 ARG A C 1
ATOM 556 O O . ARG A 1 72 ? 11.144 1.875 6.757 1.00 96.75 72 ARG A O 1
ATOM 563 N N . PHE A 1 73 ? 9.187 2.285 7.785 1.00 98.50 73 PHE A N 1
ATOM 564 C CA . PHE A 1 73 ? 8.399 2.360 6.549 1.00 98.50 73 PHE A CA 1
ATOM 565 C C . PHE A 1 73 ? 8.698 3.635 5.747 1.00 98.50 73 PHE A C 1
ATOM 567 O O . PHE A 1 73 ? 9.037 4.678 6.314 1.00 98.50 73 PHE A O 1
ATOM 574 N N . ALA A 1 74 ? 8.532 3.556 4.430 1.00 98.56 74 ALA A N 1
ATOM 575 C CA . ALA A 1 74 ? 8.727 4.664 3.503 1.00 98.56 74 ALA A CA 1
ATOM 576 C C . ALA A 1 74 ? 7.486 5.576 3.435 1.00 98.56 74 ALA A C 1
ATOM 578 O O . ALA A 1 74 ? 6.437 5.203 2.911 1.00 98.56 74 ALA A O 1
ATOM 579 N N . ASP A 1 75 ? 7.597 6.802 3.953 1.00 97.69 75 ASP A N 1
ATOM 580 C CA . ASP A 1 75 ? 6.474 7.746 4.085 1.00 97.69 75 ASP A CA 1
ATOM 581 C C . ASP A 1 75 ? 5.781 8.077 2.756 1.00 97.69 75 ASP A C 1
ATOM 583 O O . ASP A 1 75 ? 4.561 8.250 2.692 1.00 97.69 75 ASP A O 1
ATOM 587 N N . TRP A 1 76 ? 6.576 8.211 1.695 1.00 97.88 76 TRP A N 1
ATOM 588 C CA . TRP A 1 76 ? 6.143 8.748 0.405 1.00 97.88 76 TRP A CA 1
ATOM 589 C C . TRP A 1 76 ? 5.317 7.758 -0.423 1.00 97.88 76 TRP A C 1
ATOM 591 O O . TRP A 1 76 ? 4.653 8.163 -1.375 1.00 97.88 76 TRP A O 1
ATOM 601 N N . GLU A 1 77 ? 5.341 6.472 -0.078 1.00 98.50 77 GLU A N 1
ATOM 602 C CA . GLU A 1 77 ? 4.788 5.409 -0.921 1.00 98.50 77 GLU A CA 1
ATOM 603 C C . GLU A 1 77 ? 3.261 5.329 -0.875 1.00 98.50 77 GLU A C 1
ATOM 605 O O . GLU A 1 77 ? 2.630 4.964 -1.865 1.00 98.50 77 GLU A O 1
ATOM 610 N N . VAL A 1 78 ? 2.653 5.705 0.255 1.00 95.19 78 VAL A N 1
ATOM 611 C CA . VAL A 1 78 ? 1.210 5.506 0.485 1.00 95.19 78 VAL A CA 1
ATOM 612 C C . VAL A 1 78 ? 0.423 6.767 0.797 1.00 95.19 78 VAL A C 1
ATOM 614 O O . VAL A 1 78 ? -0.807 6.733 0.767 1.00 95.19 78 VAL A O 1
ATOM 617 N N . GLY A 1 79 ? 1.091 7.898 1.047 1.00 97.25 79 GLY A N 1
ATOM 618 C CA . GLY A 1 79 ? 0.417 9.151 1.401 1.00 97.25 79 GLY A CA 1
ATOM 619 C C . GLY A 1 79 ? -0.653 9.569 0.383 1.00 97.25 79 GLY A C 1
ATOM 620 O O . GLY A 1 79 ? -1.765 9.939 0.765 1.00 97.25 79 GLY A O 1
ATOM 621 N N . HIS A 1 80 ? -0.360 9.438 -0.913 1.00 98.00 80 HIS A N 1
ATOM 622 C CA . HIS A 1 80 ? -1.300 9.750 -1.993 1.00 98.00 80 HIS A CA 1
ATOM 623 C C . HIS A 1 80 ? -2.531 8.835 -2.010 1.00 98.00 80 HIS A C 1
ATOM 625 O O . HIS A 1 80 ? -3.657 9.326 -2.041 1.00 98.00 80 HIS A O 1
ATOM 631 N N . ALA A 1 81 ? -2.330 7.515 -1.955 1.00 98.31 81 ALA A N 1
ATOM 632 C CA . ALA A 1 81 ? -3.428 6.555 -1.974 1.00 98.31 81 ALA A CA 1
ATOM 633 C C . ALA A 1 81 ? -4.307 6.692 -0.724 1.00 98.31 81 ALA A C 1
ATOM 635 O O . ALA A 1 81 ? -5.516 6.885 -0.831 1.00 98.31 81 ALA A O 1
ATOM 636 N N . CYS A 1 82 ? -3.696 6.657 0.463 1.00 98.38 82 CYS A N 1
ATOM 637 C CA . CYS A 1 82 ? -4.420 6.694 1.730 1.00 98.38 82 CYS A CA 1
ATOM 638 C C . CYS A 1 82 ? -5.232 7.984 1.901 1.00 98.38 82 CYS A C 1
ATOM 640 O O . CYS A 1 82 ? -6.357 7.933 2.390 1.00 98.38 82 CYS A O 1
ATOM 642 N N . SER A 1 83 ? -4.690 9.137 1.494 1.00 97.44 83 SER A N 1
ATOM 643 C CA . SER A 1 83 ? -5.386 10.422 1.649 1.00 97.44 83 SER A CA 1
ATOM 644 C C . SER A 1 83 ? -6.636 10.548 0.777 1.00 97.44 83 SER A C 1
ATOM 646 O O . SER A 1 83 ? -7.628 11.111 1.233 1.00 97.44 83 SER A O 1
ATOM 648 N N . GLU A 1 84 ? -6.618 10.017 -0.446 1.00 97.94 84 GLU A N 1
ATOM 649 C CA . GLU A 1 84 ? -7.785 10.015 -1.335 1.00 97.94 84 GLU A CA 1
ATOM 650 C C . GLU A 1 84 ? -8.785 8.911 -0.966 1.00 97.94 84 GLU A C 1
ATOM 652 O O . GLU A 1 84 ? -9.985 9.174 -0.929 1.00 97.94 84 GLU A O 1
ATOM 657 N N . ILE A 1 85 ? -8.309 7.706 -0.622 1.00 98.25 85 ILE A N 1
ATOM 658 C CA . ILE A 1 85 ? -9.170 6.580 -0.223 1.00 98.25 85 ILE A CA 1
ATOM 659 C C . ILE A 1 85 ? -9.938 6.903 1.061 1.00 98.25 85 ILE A C 1
ATOM 661 O O . ILE A 1 85 ? -11.116 6.586 1.144 1.00 98.25 85 ILE A O 1
ATOM 665 N N . ASN A 1 86 ? -9.315 7.554 2.048 1.00 97.12 86 ASN A N 1
ATOM 666 C CA . ASN A 1 86 ? -9.930 7.808 3.358 1.00 97.12 86 ASN A CA 1
ATOM 667 C C . ASN A 1 86 ? -10.956 8.960 3.372 1.00 97.12 86 ASN A C 1
ATOM 669 O O . ASN A 1 86 ? -11.410 9.371 4.443 1.00 97.12 86 ASN A O 1
ATOM 673 N N . LYS A 1 87 ? -11.280 9.554 2.218 1.00 94.00 87 LYS A N 1
ATOM 674 C CA . LYS A 1 87 ? -12.294 10.610 2.141 1.00 94.00 87 LYS A CA 1
ATOM 675 C C . LYS A 1 87 ? -13.691 10.019 2.382 1.00 94.00 87 LYS A C 1
ATOM 677 O O . LYS A 1 87 ? -13.994 8.982 1.800 1.00 94.00 87 LYS A O 1
ATOM 682 N N . PRO A 1 88 ? -14.565 10.658 3.185 1.00 90.69 88 PRO A N 1
ATOM 683 C CA . PRO A 1 88 ? -15.877 10.097 3.526 1.00 90.69 88 PRO A CA 1
ATOM 684 C C . PRO A 1 88 ? -16.735 9.708 2.315 1.00 90.69 88 PRO A C 1
ATOM 686 O O . PRO A 1 88 ? -17.497 8.747 2.375 1.00 90.69 88 PRO A O 1
ATOM 689 N N . GLU A 1 89 ? -16.602 10.437 1.207 1.00 90.94 89 GLU A N 1
ATOM 690 C CA . GLU A 1 89 ? -17.372 10.230 -0.019 1.00 90.94 89 GLU A CA 1
ATOM 691 C C . GLU A 1 89 ? -17.013 8.924 -0.739 1.00 90.94 89 GLU A C 1
ATOM 693 O O . GLU A 1 89 ? -17.815 8.428 -1.527 1.00 90.94 89 GLU A O 1
ATOM 698 N N . THR A 1 90 ? -15.832 8.350 -0.477 1.00 94.50 90 THR A N 1
ATOM 699 C CA . THR A 1 90 ? -15.444 7.062 -1.067 1.00 94.50 90 THR A CA 1
ATOM 700 C C . THR A 1 90 ? -16.166 5.898 -0.408 1.00 94.50 90 THR A C 1
ATOM 702 O O . THR A 1 90 ? -16.240 4.841 -1.021 1.00 94.50 90 THR A O 1
ATOM 705 N N . GLY A 1 91 ? -16.652 6.062 0.828 1.00 94.81 91 GLY A N 1
ATOM 706 C CA . GLY A 1 91 ? -17.193 4.984 1.652 1.00 94.81 91 GLY A CA 1
ATOM 707 C C . GLY A 1 91 ? -16.141 4.044 2.258 1.00 94.81 91 GLY A C 1
ATOM 708 O O . GLY A 1 91 ? -16.519 3.118 2.978 1.00 94.81 91 GLY A O 1
ATOM 709 N N . TYR A 1 92 ? -14.845 4.249 2.007 1.00 97.12 92 TYR A N 1
ATOM 710 C CA . TYR A 1 92 ? -13.772 3.442 2.593 1.00 97.12 92 TYR A CA 1
ATOM 711 C C . TYR A 1 92 ? -13.155 4.106 3.823 1.00 97.12 92 TYR A C 1
ATOM 713 O O . TYR A 1 92 ? -12.968 5.321 3.873 1.00 97.12 92 TYR A O 1
ATOM 721 N N . ALA A 1 93 ? -12.770 3.287 4.799 1.00 96.94 93 ALA A N 1
ATOM 722 C CA . ALA A 1 93 ? -11.955 3.711 5.930 1.00 96.94 93 ALA A CA 1
ATOM 723 C C . ALA A 1 93 ? -10.529 3.179 5.772 1.00 96.94 93 ALA A C 1
ATOM 725 O O . ALA A 1 93 ? -10.324 1.972 5.652 1.00 96.94 93 ALA A O 1
ATOM 726 N N . VAL A 1 94 ? -9.531 4.060 5.819 1.00 98.19 94 VAL A N 1
ATOM 727 C CA . VAL A 1 94 ? -8.135 3.629 5.914 1.00 98.19 94 VAL A CA 1
ATOM 728 C C . VAL A 1 94 ? -7.801 3.346 7.377 1.00 98.19 94 VAL A C 1
ATOM 730 O O . VAL A 1 94 ? -8.118 4.133 8.278 1.00 98.19 94 VAL A O 1
ATOM 733 N N . ARG A 1 95 ? -7.170 2.200 7.617 1.00 98.25 95 ARG A N 1
ATOM 734 C CA . ARG A 1 95 ? -6.636 1.785 8.918 1.00 98.25 95 ARG A CA 1
ATOM 735 C C . ARG A 1 95 ? -5.169 1.423 8.756 1.00 98.25 95 ARG A C 1
ATOM 737 O O . ARG A 1 95 ? -4.750 0.960 7.698 1.00 98.25 95 ARG A O 1
ATOM 744 N N . THR A 1 96 ? -4.391 1.640 9.804 1.00 98.44 96 THR A N 1
ATOM 745 C CA . THR A 1 96 ? -2.971 1.285 9.851 1.00 98.44 96 THR A CA 1
ATOM 746 C C . THR A 1 96 ? -2.757 0.057 10.722 1.00 98.44 96 THR A C 1
ATOM 748 O O . THR A 1 96 ? -3.375 -0.070 11.777 1.00 98.44 96 THR A O 1
ATOM 751 N N . MET A 1 97 ? -1.872 -0.838 10.296 1.00 98.44 97 MET A N 1
ATOM 752 C CA . MET A 1 97 ? -1.474 -2.017 11.059 1.00 98.44 97 MET A CA 1
ATOM 753 C C . MET A 1 97 ? 0.038 -2.062 11.224 1.00 98.44 97 MET A C 1
ATOM 755 O O . MET A 1 97 ? 0.760 -1.763 10.282 1.00 98.44 97 MET A O 1
ATOM 759 N N . ALA A 1 98 ? 0.514 -2.470 12.394 1.00 97.75 98 ALA A N 1
ATOM 760 C CA . ALA A 1 98 ? 1.921 -2.796 12.623 1.00 97.75 98 ALA A CA 1
ATOM 761 C 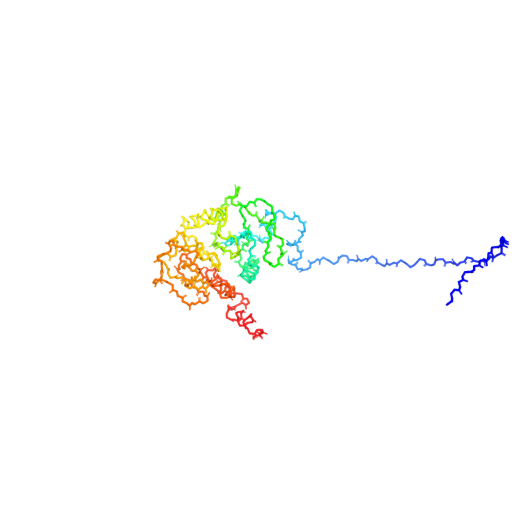C . ALA A 1 98 ? 2.077 -4.228 13.149 1.00 97.75 98 ALA A C 1
ATOM 763 O O . ALA A 1 98 ? 1.095 -4.935 13.373 1.00 97.75 98 ALA A O 1
ATOM 764 N N . THR A 1 99 ? 3.311 -4.661 13.397 1.00 95.50 99 THR A N 1
ATOM 765 C CA . THR A 1 99 ? 3.588 -5.974 14.003 1.00 95.50 99 THR A CA 1
ATOM 766 C C . THR A 1 99 ? 3.073 -6.080 15.437 1.00 95.50 99 THR A C 1
ATOM 768 O O . THR A 1 99 ? 2.433 -7.066 15.787 1.00 95.50 99 THR A O 1
ATOM 771 N N . ARG A 1 100 ? 3.328 -5.064 16.267 1.00 92.25 100 ARG A N 1
ATOM 772 C CA . ARG A 1 100 ? 3.083 -5.073 17.718 1.00 92.25 100 ARG A CA 1
ATOM 773 C C . ARG A 1 100 ? 2.589 -3.725 18.226 1.00 92.25 100 ARG A C 1
ATOM 775 O O . ARG A 1 100 ? 2.726 -2.705 17.549 1.00 92.25 100 ARG A O 1
ATOM 782 N N . GLN A 1 101 ? 2.057 -3.713 19.448 1.00 88.00 101 GLN A N 1
ATOM 783 C CA . GLN A 1 101 ? 1.619 -2.475 20.090 1.00 88.00 101 GLN A CA 1
ATOM 784 C C . GLN A 1 101 ? 2.771 -1.482 20.273 1.00 88.00 101 GLN A C 1
ATOM 786 O O . GLN A 1 101 ? 3.908 -1.850 20.581 1.00 88.00 101 GLN A O 1
ATOM 791 N N . GLY A 1 102 ? 2.452 -0.196 20.139 1.00 90.12 102 GLY A N 1
ATOM 792 C CA . GLY A 1 102 ? 3.391 0.892 20.375 1.00 90.12 102 GLY A CA 1
ATOM 793 C C . GLY A 1 102 ? 3.428 1.885 19.227 1.00 90.12 102 GLY A C 1
ATOM 794 O O . GLY A 1 102 ? 2.409 2.201 18.626 1.00 90.12 102 GLY A O 1
ATOM 795 N N . LYS A 1 103 ? 4.612 2.441 18.984 1.00 94.31 103 LYS A N 1
ATOM 796 C CA . LYS A 1 103 ? 4.851 3.451 17.957 1.00 94.31 103 LYS A CA 1
ATOM 797 C C . LYS A 1 103 ? 5.737 2.856 16.876 1.00 94.31 103 LYS A C 1
ATOM 799 O O . LYS A 1 103 ? 6.769 2.281 17.210 1.00 94.31 103 LYS A O 1
ATOM 804 N N . VAL A 1 104 ? 5.371 3.082 15.623 1.00 95.81 104 VAL A N 1
ATOM 805 C CA . VAL A 1 104 ? 6.204 2.794 14.455 1.00 95.81 104 VAL A CA 1
ATOM 806 C C . VAL A 1 104 ? 6.798 4.106 13.967 1.00 95.81 104 VAL A C 1
ATOM 808 O O . VAL A 1 104 ? 6.108 5.130 13.925 1.00 95.81 104 VAL A O 1
ATOM 811 N N . ARG A 1 105 ? 8.088 4.099 13.628 1.00 97.00 105 ARG A N 1
ATOM 812 C CA . ARG A 1 105 ? 8.773 5.272 13.081 1.00 97.00 105 ARG A CA 1
ATOM 813 C C . ARG A 1 105 ? 9.102 5.050 11.613 1.00 97.00 105 ARG A C 1
ATOM 815 O O . ARG A 1 105 ? 9.652 4.009 11.271 1.00 97.00 105 ARG A O 1
ATOM 822 N N . SER A 1 106 ? 8.769 6.021 10.775 1.00 98.25 106 SER A N 1
ATOM 823 C CA . SER A 1 106 ? 9.077 6.007 9.348 1.00 98.25 106 SER A CA 1
ATOM 824 C C . SER A 1 106 ? 10.518 6.438 9.051 1.00 98.25 106 SER A C 1
ATOM 826 O O . SER A 1 106 ? 11.200 6.979 9.930 1.00 98.25 106 SER A O 1
ATOM 828 N N . ILE A 1 107 ? 10.961 6.257 7.804 1.00 98.44 107 ILE A N 1
ATOM 829 C CA . ILE A 1 107 ? 12.266 6.729 7.301 1.00 98.44 107 ILE A CA 1
ATOM 830 C C . ILE A 1 107 ? 12.382 8.254 7.433 1.00 98.44 107 ILE A C 1
ATOM 832 O O . ILE A 1 107 ? 13.394 8.771 7.904 1.00 98.44 107 ILE A O 1
ATOM 836 N N . GLY A 1 108 ? 11.320 8.988 7.095 1.00 97.75 108 GLY A N 1
ATOM 837 C CA . GLY A 1 108 ? 11.232 10.444 7.228 1.00 97.75 108 GLY A CA 1
ATOM 838 C C . GLY A 1 108 ? 11.148 10.939 8.675 1.00 97.75 108 GLY A C 1
ATOM 839 O O . GLY A 1 108 ? 11.159 12.144 8.924 1.00 97.75 108 GLY A O 1
ATOM 840 N N . GLY A 1 109 ? 11.076 10.029 9.650 1.00 97.56 109 GLY A N 1
ATOM 841 C CA . GLY A 1 109 ? 11.093 10.340 11.074 1.00 97.56 109 GLY A CA 1
ATOM 842 C C . GLY A 1 109 ? 9.720 10.603 11.693 1.00 97.56 109 GLY A C 1
ATOM 843 O O . GLY A 1 109 ? 9.671 10.967 12.874 1.00 97.56 109 GLY A O 1
ATOM 844 N N . LEU A 1 110 ? 8.624 10.386 10.957 1.00 97.38 110 LEU A N 1
ATOM 845 C CA . LEU A 1 110 ? 7.262 10.457 11.482 1.00 97.38 110 LEU A CA 1
ATOM 846 C C . LEU A 1 110 ? 7.008 9.298 12.442 1.00 97.38 110 LEU A C 1
ATOM 848 O O . LEU A 1 110 ? 7.475 8.181 12.245 1.00 97.38 110 LEU A O 1
ATOM 852 N N . THR A 1 111 ? 6.263 9.572 13.508 1.00 97.31 111 THR A N 1
ATOM 853 C CA . THR A 1 111 ? 5.884 8.561 14.498 1.00 97.31 111 THR A CA 1
ATOM 854 C C . THR A 1 111 ? 4.391 8.297 14.397 1.00 97.31 111 THR A C 1
ATOM 856 O O . THR A 1 111 ? 3.591 9.195 14.660 1.00 97.31 111 THR A O 1
ATOM 859 N N . VAL A 1 112 ? 4.027 7.065 14.052 1.00 96.31 112 VAL A N 1
ATOM 860 C CA . VAL A 1 112 ? 2.643 6.607 13.915 1.00 96.31 112 VAL A CA 1
ATOM 861 C C . VAL A 1 112 ? 2.296 5.691 15.084 1.00 96.31 112 VAL A C 1
ATOM 863 O O . VAL A 1 112 ? 3.087 4.835 15.474 1.00 96.31 112 VAL A O 1
ATOM 866 N N . VAL A 1 113 ? 1.109 5.887 15.655 1.00 97.31 113 VAL A N 1
ATOM 867 C CA . VAL A 1 113 ? 0.469 4.895 16.526 1.00 97.31 113 VAL A CA 1
ATOM 868 C C . VAL A 1 113 ? -0.499 4.124 15.629 1.00 97.31 113 VAL A C 1
ATOM 870 O O . VAL A 1 113 ? -1.437 4.758 15.140 1.00 97.31 113 VAL A O 1
ATOM 873 N N . PRO A 1 114 ? -0.246 2.836 15.343 1.00 96.44 114 PRO A N 1
ATOM 874 C CA . PRO A 1 114 ? -1.068 2.065 14.425 1.00 96.44 114 PRO A CA 1
ATOM 875 C C . PRO A 1 114 ? -2.460 1.828 15.025 1.00 96.44 114 PRO A C 1
ATOM 877 O O . PRO A 1 114 ? -2.603 1.730 16.246 1.00 96.44 114 PRO A O 1
ATOM 880 N N . ASP A 1 115 ? -3.480 1.743 14.171 1.00 97.25 115 ASP A N 1
ATOM 881 C CA . ASP A 1 115 ? -4.854 1.458 14.603 1.00 97.25 115 ASP A CA 1
ATOM 882 C C . ASP A 1 115 ? -5.019 -0.013 15.028 1.00 97.25 115 ASP A C 1
ATOM 884 O O . ASP A 1 115 ? -5.811 -0.296 15.923 1.00 97.25 115 ASP A O 1
ATOM 888 N N . LEU A 1 116 ? -4.268 -0.924 14.393 1.00 97.69 116 LEU A N 1
ATOM 889 C CA . LEU A 1 116 ? -4.294 -2.376 14.598 1.00 97.69 116 LEU A CA 1
ATOM 890 C C . LEU A 1 116 ? -2.878 -2.960 14.705 1.00 97.69 116 LEU A C 1
ATOM 892 O O . LEU A 1 116 ? -1.886 -2.361 14.279 1.00 97.69 116 LEU A O 1
ATOM 896 N N . THR A 1 117 ? -2.775 -4.174 15.232 1.00 97.75 117 THR A N 1
ATOM 897 C CA . THR A 1 117 ? -1.520 -4.914 15.368 1.00 97.75 117 THR A CA 1
ATOM 898 C C . THR A 1 117 ? -1.698 -6.386 15.024 1.00 97.75 117 THR A C 1
ATOM 900 O O . THR A 1 117 ? -2.649 -7.016 15.471 1.00 97.75 117 THR A O 1
ATOM 903 N N . ALA A 1 118 ? -0.748 -6.963 14.288 1.00 96.19 118 ALA A N 1
ATOM 904 C CA . ALA A 1 118 ? -0.770 -8.392 13.962 1.00 96.19 118 ALA A CA 1
ATOM 905 C C . ALA A 1 118 ? -0.613 -9.298 15.204 1.00 96.19 118 ALA A C 1
ATOM 907 O O . ALA A 1 118 ? -0.999 -10.459 15.175 1.00 96.19 118 ALA A O 1
ATOM 908 N N . GLU A 1 119 ? -0.044 -8.782 16.300 1.00 94.38 119 GLU A N 1
ATOM 909 C CA . GLU A 1 119 ? 0.089 -9.509 17.571 1.00 94.38 119 GLU A CA 1
ATOM 910 C C . GLU A 1 119 ? -1.265 -9.803 18.242 1.00 94.38 119 GLU A C 1
ATOM 912 O O . GLU A 1 119 ? -1.382 -10.799 18.956 1.00 94.38 119 GLU A O 1
ATOM 917 N N . ARG A 1 120 ? -2.268 -8.927 18.081 1.00 94.75 120 ARG A N 1
ATOM 918 C CA . ARG A 1 120 ? -3.464 -8.935 18.948 1.00 94.75 120 ARG A CA 1
ATOM 919 C C . ARG A 1 120 ? -4.790 -8.795 18.227 1.00 94.75 120 ARG A C 1
ATOM 921 O O . ARG A 1 120 ? -5.807 -9.180 18.797 1.00 94.75 120 ARG A O 1
ATOM 928 N N . ASP A 1 121 ? -4.787 -8.209 17.040 1.00 96.88 121 ASP A N 1
ATOM 929 C CA . ASP A 1 121 ? -6.002 -7.844 16.332 1.00 96.88 121 ASP A CA 1
ATOM 930 C C . ASP A 1 121 ? -6.239 -8.782 15.149 1.00 96.88 121 ASP A C 1
ATOM 932 O O . ASP A 1 121 ? -5.309 -9.259 14.496 1.00 96.88 121 ASP A O 1
ATOM 936 N N . GLU A 1 122 ? -7.508 -9.025 14.850 1.00 95.88 122 GLU A N 1
ATOM 937 C CA . GLU A 1 122 ? -7.911 -9.771 13.665 1.00 95.88 122 GLU A CA 1
ATOM 938 C C . GLU A 1 122 ? -7.962 -8.861 12.430 1.00 95.88 122 GLU A C 1
ATOM 940 O O . GLU A 1 122 ? -8.105 -7.637 12.517 1.00 95.88 122 GLU A O 1
ATOM 945 N N . VAL A 1 123 ? -7.861 -9.466 11.244 1.00 96.56 123 VAL A N 1
ATOM 946 C CA . VAL A 1 123 ? -8.047 -8.742 9.983 1.00 96.56 123 VAL A CA 1
ATOM 947 C C . VAL A 1 123 ? -9.522 -8.336 9.851 1.00 96.56 123 VAL A C 1
ATOM 949 O O . VAL A 1 123 ? -10.373 -9.226 9.892 1.00 96.56 123 VAL A O 1
ATOM 952 N N . PRO A 1 124 ? -9.853 -7.048 9.610 1.00 97.06 124 PRO A N 1
ATOM 953 C CA . PRO A 1 124 ? -11.240 -6.586 9.517 1.00 97.06 124 PRO A CA 1
ATOM 954 C C . PRO A 1 124 ? -12.101 -7.434 8.573 1.00 97.06 124 PRO A C 1
ATOM 956 O O . PRO A 1 124 ? -11.675 -7.768 7.464 1.00 97.06 124 PRO A O 1
ATOM 959 N N . GLU A 1 125 ? -13.326 -7.772 8.975 1.00 96.12 125 GLU A N 1
ATOM 960 C CA . GLU A 1 125 ? -14.261 -8.564 8.154 1.00 96.12 125 GLU A CA 1
ATOM 961 C C . GLU A 1 125 ? -14.672 -7.845 6.858 1.00 96.12 125 GLU A C 1
ATOM 963 O O . GLU A 1 125 ? -14.901 -8.484 5.833 1.00 96.12 125 GLU A O 1
ATOM 968 N N . ASP A 1 126 ? -14.675 -6.512 6.870 1.00 96.69 126 ASP A N 1
ATOM 969 C CA . ASP A 1 126 ? -14.978 -5.655 5.719 1.00 96.69 126 ASP A CA 1
ATOM 970 C C . ASP A 1 126 ? -13.721 -5.220 4.940 1.00 96.69 126 ASP A C 1
ATOM 972 O O . ASP A 1 126 ? -13.761 -4.234 4.201 1.00 96.69 126 ASP A O 1
ATOM 976 N N . LEU A 1 127 ? -12.587 -5.915 5.112 1.00 98.38 127 LEU A N 1
ATOM 977 C CA . LEU A 1 127 ? -11.350 -5.611 4.391 1.00 98.38 127 LEU A CA 1
ATOM 978 C C . LEU A 1 127 ? -11.563 -5.712 2.873 1.00 98.38 127 LEU A C 1
ATOM 980 O O . LEU A 1 127 ? -11.828 -6.784 2.336 1.00 98.38 127 LEU A O 1
ATOM 984 N N . ALA A 1 128 ? -11.383 -4.585 2.191 1.00 98.44 128 ALA A N 1
ATOM 985 C CA . ALA A 1 128 ? -11.503 -4.463 0.745 1.00 98.44 128 ALA A CA 1
ATOM 986 C C . ALA A 1 128 ? -10.151 -4.572 0.027 1.00 98.44 128 ALA A C 1
ATOM 988 O O . ALA A 1 128 ? -10.101 -5.020 -1.117 1.00 98.44 128 ALA A O 1
ATOM 989 N N . LEU A 1 129 ? -9.063 -4.141 0.675 1.00 98.75 129 LEU A N 1
ATOM 990 C CA . LEU A 1 129 ? -7.705 -4.172 0.127 1.00 98.75 129 LEU A CA 1
ATOM 991 C C . LEU A 1 129 ? -6.669 -4.013 1.248 1.00 98.75 129 LEU A C 1
ATOM 993 O O . LEU A 1 129 ? -6.852 -3.185 2.143 1.00 98.75 129 LEU A O 1
ATOM 997 N N . ALA A 1 130 ? -5.561 -4.750 1.176 1.00 98.88 130 ALA A N 1
ATOM 998 C CA . ALA A 1 130 ? -4.391 -4.523 2.028 1.00 98.88 130 ALA A CA 1
ATOM 999 C C . ALA A 1 130 ? -3.260 -3.853 1.235 1.00 98.88 130 ALA A C 1
ATOM 1001 O O . ALA A 1 130 ? -3.057 -4.176 0.070 1.00 98.88 130 ALA A O 1
ATOM 1002 N N . ILE A 1 131 ? -2.516 -2.939 1.857 1.00 98.94 131 ILE A N 1
ATOM 1003 C CA . ILE A 1 131 ? -1.328 -2.290 1.291 1.00 98.94 131 ILE A CA 1
ATOM 1004 C C . ILE A 1 131 ? -0.129 -2.635 2.173 1.00 98.94 131 ILE A C 1
ATOM 1006 O O . ILE A 1 131 ? -0.062 -2.202 3.321 1.00 98.94 131 ILE A O 1
ATOM 1010 N N . LEU A 1 132 ? 0.827 -3.389 1.643 1.00 98.94 132 LEU A N 1
ATOM 1011 C CA . LEU A 1 132 ? 2.125 -3.633 2.257 1.00 98.94 132 LEU A CA 1
ATOM 1012 C C . LEU A 1 132 ? 3.067 -2.494 1.869 1.00 98.94 132 LEU A C 1
ATOM 1014 O O . LEU A 1 132 ? 3.525 -2.415 0.726 1.00 98.94 132 LEU A O 1
ATOM 1018 N N . VAL A 1 133 ? 3.320 -1.590 2.814 1.00 98.75 133 VAL A N 1
ATOM 1019 C CA . VAL A 1 133 ? 4.197 -0.435 2.588 1.00 98.75 133 VAL A CA 1
ATOM 1020 C C . VAL A 1 133 ? 5.650 -0.893 2.585 1.00 98.75 133 VAL A C 1
ATOM 1022 O O . VAL A 1 133 ? 6.047 -1.735 3.391 1.00 98.75 133 VAL A O 1
ATOM 1025 N N . GLY A 1 134 ? 6.462 -0.344 1.691 1.00 98.44 134 GLY A N 1
ATOM 1026 C CA . GLY A 1 134 ? 7.898 -0.546 1.693 1.00 98.44 134 GLY A CA 1
ATOM 1027 C C . GLY A 1 134 ? 8.553 -0.008 2.961 1.00 98.44 134 GLY A C 1
ATOM 1028 O O . GLY A 1 134 ? 7.965 0.711 3.773 1.00 98.44 134 GLY A O 1
ATOM 1029 N N . GLY A 1 135 ? 9.807 -0.388 3.151 1.00 96.62 135 GLY A N 1
ATOM 1030 C CA . GLY A 1 135 ? 10.585 -0.019 4.321 1.00 96.62 135 GLY A CA 1
ATOM 1031 C C . GLY A 1 135 ? 11.860 -0.837 4.421 1.00 96.62 135 GLY A C 1
ATOM 1032 O O . GLY A 1 135 ? 12.101 -1.745 3.626 1.00 96.62 135 GLY A O 1
ATOM 1033 N N . GLU A 1 136 ? 12.666 -0.522 5.425 1.00 95.19 136 GLU A N 1
ATOM 1034 C CA . GLU A 1 136 ? 14.008 -1.092 5.605 1.00 95.19 136 GLU A CA 1
ATOM 1035 C C . GLU A 1 136 ? 14.036 -2.334 6.516 1.00 95.19 136 GLU A C 1
ATOM 1037 O O . GLU A 1 136 ? 15.104 -2.725 6.988 1.00 95.19 136 GLU A O 1
ATOM 1042 N N . SER A 1 137 ? 12.880 -2.910 6.857 1.00 96.38 137 SER A N 1
ATOM 1043 C CA . SER A 1 137 ? 12.767 -4.001 7.844 1.00 96.38 137 SER A CA 1
ATOM 1044 C C . SER A 1 137 ? 12.073 -5.259 7.319 1.00 96.38 137 SER A C 1
ATOM 1046 O O . SER A 1 137 ? 11.770 -6.162 8.093 1.00 96.38 137 SER A O 1
ATOM 1048 N N . TRP A 1 138 ? 11.847 -5.377 6.008 1.00 97.00 138 TRP A N 1
ATOM 1049 C CA . TRP A 1 138 ? 11.142 -6.527 5.423 1.00 97.00 138 TRP A CA 1
ATOM 1050 C C . TRP A 1 138 ? 11.865 -7.875 5.579 1.00 97.00 138 TRP A C 1
ATOM 1052 O O . TRP A 1 138 ? 11.247 -8.913 5.372 1.00 97.00 138 TRP A O 1
ATOM 1062 N N . GLN A 1 139 ? 13.137 -7.880 5.983 1.00 94.44 139 GLN A N 1
ATOM 1063 C CA . GLN A 1 139 ? 13.914 -9.078 6.322 1.00 94.44 139 GLN A CA 1
ATOM 1064 C C . GLN A 1 139 ? 13.848 -9.438 7.817 1.00 94.44 139 GLN A C 1
ATOM 1066 O O . GLN A 1 139 ? 14.345 -10.489 8.222 1.00 94.44 139 GLN A O 1
ATOM 1071 N N . GLU A 1 140 ? 13.266 -8.580 8.661 1.00 96.75 140 GLU A N 1
ATOM 1072 C CA . GLU A 1 140 ? 13.154 -8.845 10.094 1.00 96.75 140 GLU A CA 1
ATOM 1073 C C . GLU A 1 140 ? 12.100 -9.946 10.347 1.00 96.75 140 GLU A C 1
ATOM 1075 O O . GLU A 1 140 ? 10.978 -9.845 9.840 1.00 96.75 140 GLU A O 1
ATOM 1080 N N . PRO A 1 141 ? 12.399 -10.991 11.149 1.00 96.50 141 PRO A N 1
ATOM 1081 C CA . PRO A 1 141 ? 11.516 -12.156 11.295 1.00 96.50 141 PRO A CA 1
ATOM 1082 C C . PRO A 1 141 ? 10.080 -11.838 11.726 1.00 96.50 141 PRO A C 1
ATOM 1084 O O . PRO A 1 141 ? 9.136 -12.506 11.299 1.00 96.50 141 PRO A O 1
ATOM 1087 N N . ASP A 1 142 ? 9.901 -10.827 12.574 1.00 96.00 142 ASP A N 1
ATOM 1088 C CA . ASP A 1 142 ? 8.587 -10.425 13.080 1.00 96.00 142 ASP A CA 1
ATOM 1089 C C . ASP A 1 142 ? 7.758 -9.716 12.000 1.00 96.00 142 ASP A C 1
ATOM 1091 O O . ASP A 1 142 ? 6.548 -9.932 11.913 1.00 96.00 142 ASP A O 1
ATOM 1095 N N . ILE A 1 143 ? 8.415 -8.930 11.141 1.00 97.62 143 ILE A N 1
ATOM 1096 C CA . ILE A 1 143 ? 7.805 -8.243 9.997 1.00 97.62 143 ILE A CA 1
ATOM 1097 C C . ILE A 1 143 ? 7.403 -9.267 8.937 1.00 97.62 143 ILE A C 1
ATOM 1099 O O . ILE A 1 143 ? 6.258 -9.257 8.490 1.00 97.62 143 ILE A O 1
ATOM 1103 N N . VAL A 1 144 ? 8.297 -10.208 8.605 1.00 98.12 144 VAL A N 1
ATOM 1104 C CA . VAL A 1 144 ? 8.017 -11.305 7.661 1.00 98.12 144 VAL A CA 1
ATOM 1105 C C . VAL A 1 144 ? 6.817 -12.126 8.127 1.00 98.12 144 VAL A C 1
ATOM 1107 O O . VAL A 1 144 ? 5.918 -12.409 7.337 1.00 98.12 144 VAL A O 1
ATOM 1110 N N . ARG A 1 145 ? 6.772 -12.500 9.412 1.00 98.19 145 ARG A N 1
ATOM 1111 C CA . ARG A 1 145 ? 5.673 -13.301 9.967 1.00 98.19 145 ARG A CA 1
ATOM 1112 C C . ARG A 1 145 ? 4.340 -12.557 9.933 1.00 98.19 145 ARG A C 1
ATOM 1114 O O . ARG A 1 145 ? 3.349 -13.142 9.508 1.00 98.19 145 ARG A O 1
ATOM 1121 N N . ALA A 1 146 ? 4.313 -11.294 10.356 1.00 98.25 146 ALA A N 1
ATOM 1122 C CA . ALA A 1 146 ? 3.095 -10.486 10.332 1.00 98.25 146 ALA A CA 1
ATOM 1123 C C . ALA A 1 146 ? 2.615 -10.205 8.899 1.00 98.25 146 ALA A C 1
ATOM 1125 O O . ALA A 1 146 ? 1.424 -10.317 8.614 1.00 98.25 146 ALA A O 1
ATOM 1126 N N . GLY A 1 147 ? 3.542 -9.898 7.987 1.00 98.44 147 GLY A N 1
ATOM 1127 C CA . GLY A 1 147 ? 3.246 -9.708 6.571 1.00 98.44 147 GLY A CA 1
ATOM 1128 C C . GLY A 1 147 ? 2.664 -10.969 5.936 1.00 98.44 147 GLY A C 1
ATOM 1129 O O . GLY A 1 147 ? 1.630 -10.892 5.281 1.00 98.44 147 GLY A O 1
ATOM 1130 N N . ALA A 1 148 ? 3.274 -12.137 6.172 1.00 98.62 148 ALA A N 1
ATOM 1131 C CA . ALA A 1 148 ? 2.789 -13.409 5.631 1.00 98.62 148 ALA A CA 1
ATOM 1132 C C . ALA A 1 148 ? 1.394 -13.753 6.168 1.00 98.62 148 ALA A C 1
ATOM 1134 O O . ALA A 1 148 ? 0.504 -14.071 5.387 1.00 98.62 148 ALA A O 1
ATOM 1135 N N . TRP A 1 149 ? 1.175 -13.586 7.477 1.00 98.50 149 TRP A N 1
ATOM 1136 C CA . TRP A 1 149 ? -0.143 -13.763 8.090 1.00 98.50 149 TRP A CA 1
ATOM 1137 C C . TRP A 1 149 ? -1.219 -12.885 7.429 1.00 98.50 149 TRP A C 1
ATOM 1139 O O . TRP A 1 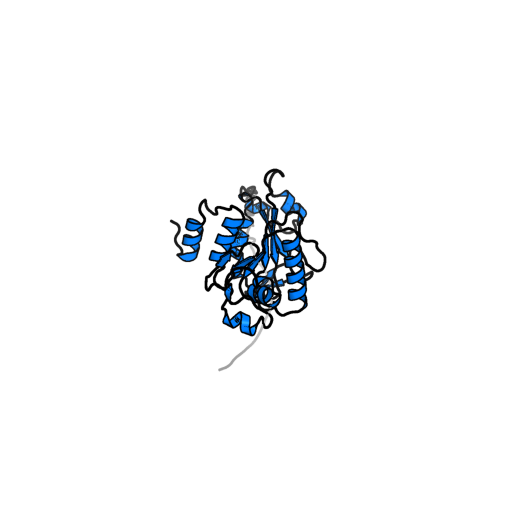149 ? -2.295 -13.382 7.093 1.00 98.50 149 TRP A O 1
ATOM 1149 N N . LEU A 1 150 ? -0.926 -11.601 7.189 1.00 98.81 150 LEU A N 1
ATOM 1150 C CA . LEU A 1 150 ? -1.872 -10.693 6.541 1.00 98.81 150 LEU A CA 1
ATOM 1151 C C . LEU A 1 150 ? -2.136 -11.090 5.080 1.00 98.81 150 LEU A C 1
ATOM 1153 O O . LEU A 1 150 ? -3.288 -11.077 4.646 1.00 98.81 150 LEU A O 1
ATOM 1157 N N . VAL A 1 151 ? -1.094 -11.454 4.325 1.00 98.81 151 VAL A N 1
ATOM 1158 C CA . VAL A 1 151 ? -1.227 -11.905 2.929 1.00 98.81 151 VAL A CA 1
ATOM 1159 C C . VAL A 1 151 ? -2.084 -13.164 2.850 1.00 98.81 151 VAL A C 1
ATOM 1161 O O . VAL A 1 151 ? -3.036 -13.199 2.072 1.00 98.81 151 VAL A O 1
ATOM 1164 N N . ASP A 1 152 ? -1.805 -14.162 3.686 1.00 98.62 152 ASP A N 1
ATOM 1165 C CA . ASP A 1 152 ? -2.543 -15.425 3.708 1.00 98.62 152 ASP A CA 1
ATOM 1166 C C . ASP A 1 152 ? -4.023 -15.198 4.063 1.00 98.62 152 ASP A C 1
ATOM 1168 O O . ASP A 1 152 ? -4.913 -15.749 3.408 1.00 98.62 152 ASP A O 1
ATOM 1172 N N . ALA A 1 153 ? -4.308 -14.318 5.032 1.00 98.50 153 ALA A N 1
ATOM 1173 C CA . ALA A 1 153 ? -5.673 -13.927 5.382 1.00 98.50 153 ALA A CA 1
ATOM 1174 C C . ALA A 1 153 ? -6.406 -13.226 4.222 1.00 98.50 153 ALA A C 1
ATOM 1176 O O . ALA A 1 153 ? -7.597 -13.467 4.007 1.00 98.50 153 ALA A O 1
ATOM 1177 N N . CYS A 1 154 ? -5.706 -12.387 3.451 1.00 98.62 154 CYS A N 1
ATOM 1178 C CA . CYS A 1 154 ? -6.270 -11.744 2.264 1.00 98.62 154 CYS A CA 1
ATOM 1179 C C . CYS A 1 154 ? -6.581 -12.770 1.168 1.00 98.62 154 CYS A C 1
ATOM 1181 O O . CYS A 1 154 ? -7.690 -12.787 0.633 1.00 98.62 154 CYS A O 1
ATOM 1183 N N . LEU A 1 155 ? -5.638 -13.671 0.875 1.00 98.31 155 LEU A N 1
ATOM 1184 C CA . LEU A 1 155 ? -5.800 -14.712 -0.141 1.00 98.31 155 LEU A CA 1
ATOM 1185 C C . LEU A 1 155 ? -6.961 -15.659 0.184 1.00 98.31 155 LEU A C 1
ATOM 1187 O O . LEU A 1 155 ? -7.756 -15.964 -0.705 1.00 98.31 155 LEU A O 1
ATOM 1191 N N . ALA A 1 156 ? -7.115 -16.054 1.452 1.00 98.31 156 ALA A N 1
ATOM 1192 C CA . ALA A 1 156 ? -8.225 -16.894 1.909 1.00 98.31 156 ALA A CA 1
ATOM 1193 C C . ALA A 1 156 ? -9.610 -16.266 1.654 1.00 98.31 156 ALA A C 1
ATOM 1195 O O . ALA A 1 156 ? -10.607 -16.978 1.550 1.00 98.31 156 ALA A O 1
ATOM 1196 N N . ARG A 1 157 ? -9.671 -14.935 1.536 1.00 97.88 157 ARG A N 1
ATOM 1197 C CA . ARG A 1 157 ? -10.898 -14.149 1.337 1.00 97.88 157 ARG A CA 1
ATOM 1198 C C . ARG A 1 157 ? -10.984 -13.510 -0.052 1.00 97.88 157 ARG A C 1
ATOM 1200 O O . ARG A 1 157 ? -11.870 -12.693 -0.281 1.00 97.88 157 ARG A O 1
ATOM 1207 N N . ALA A 1 158 ? -10.071 -13.861 -0.963 1.00 97.94 158 ALA A N 1
ATOM 1208 C CA . ALA A 1 158 ? -9.924 -13.244 -2.284 1.00 97.94 158 ALA A CA 1
ATOM 1209 C C . ALA A 1 158 ? -9.796 -11.703 -2.248 1.00 97.94 158 ALA A C 1
ATOM 1211 O O . ALA A 1 158 ? -10.176 -11.014 -3.196 1.00 97.94 158 ALA A O 1
ATOM 1212 N N . VAL A 1 159 ? -9.242 -11.161 -1.161 1.00 98.56 159 VAL A N 1
ATOM 1213 C CA . VAL A 1 159 ? -8.952 -9.733 -1.012 1.00 98.56 159 VAL A CA 1
ATOM 1214 C C . VAL A 1 159 ? -7.623 -9.424 -1.714 1.00 98.56 159 VAL A C 1
ATOM 1216 O O . VAL A 1 159 ? -6.631 -10.108 -1.451 1.00 98.56 159 VAL A O 1
ATOM 1219 N N . PRO A 1 160 ? -7.561 -8.414 -2.601 1.00 98.56 160 PRO A N 1
ATOM 1220 C CA . PRO A 1 160 ? -6.319 -8.042 -3.268 1.00 98.56 160 PRO A CA 1
ATOM 1221 C C . PRO A 1 160 ? -5.301 -7.444 -2.289 1.00 98.56 160 PRO A C 1
ATOM 1223 O O . PR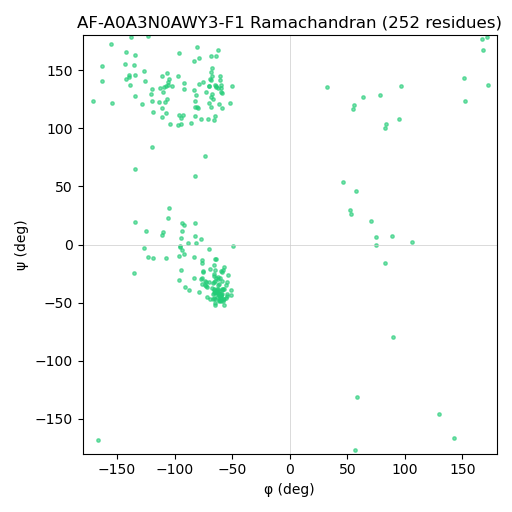O A 1 160 ? -5.652 -6.694 -1.372 1.00 98.56 160 PRO A O 1
ATOM 1226 N N . VAL A 1 161 ? -4.022 -7.728 -2.540 1.00 98.94 161 VAL A N 1
ATOM 1227 C CA . VAL A 1 161 ? -2.894 -7.171 -1.786 1.00 98.94 161 VAL A CA 1
ATOM 1228 C C . VAL A 1 161 ? -2.073 -6.269 -2.697 1.00 98.94 161 VAL A C 1
ATOM 1230 O O . VAL A 1 161 ? -1.570 -6.689 -3.735 1.00 98.94 161 VAL A O 1
ATOM 1233 N N . ALA A 1 162 ? -1.912 -5.019 -2.296 1.00 98.94 162 ALA A N 1
ATOM 1234 C CA . ALA A 1 162 ? -0.973 -4.096 -2.898 1.00 98.94 162 ALA A CA 1
ATOM 1235 C C . ALA A 1 162 ? 0.372 -4.161 -2.168 1.00 98.94 162 ALA A C 1
ATOM 1237 O O . ALA A 1 162 ? 0.395 -4.211 -0.943 1.00 98.94 162 ALA A O 1
ATOM 1238 N N . ALA A 1 163 ? 1.486 -4.133 -2.889 1.00 98.88 163 ALA A N 1
ATOM 1239 C CA . ALA A 1 163 ? 2.827 -4.090 -2.315 1.00 98.88 163 ALA A CA 1
ATOM 1240 C C . ALA A 1 163 ? 3.722 -3.145 -3.111 1.00 98.88 163 ALA A C 1
ATOM 1242 O O . ALA A 1 163 ? 3.587 -3.012 -4.328 1.00 98.88 163 ALA A O 1
ATOM 1243 N N . ILE A 1 164 ? 4.635 -2.475 -2.417 1.00 98.81 164 ILE A N 1
ATOM 1244 C CA . ILE A 1 164 ? 5.527 -1.490 -3.021 1.00 98.81 164 ILE A CA 1
ATOM 1245 C C . ILE A 1 164 ? 6.939 -1.600 -2.445 1.00 98.81 164 ILE A C 1
ATOM 1247 O O . ILE A 1 164 ? 7.124 -1.896 -1.262 1.00 98.81 164 ILE A O 1
ATOM 1251 N N . CYS A 1 165 ? 7.941 -1.375 -3.300 1.00 98.06 165 CYS A N 1
ATOM 1252 C CA . CYS A 1 165 ? 9.353 -1.346 -2.913 1.00 98.06 165 CYS A CA 1
ATOM 1253 C C . CYS A 1 165 ? 9.798 -2.673 -2.267 1.00 98.06 165 CYS A C 1
ATOM 1255 O O . CYS A 1 165 ? 9.522 -3.742 -2.812 1.00 98.06 165 CYS A O 1
ATOM 1257 N N . GLY A 1 166 ? 10.465 -2.634 -1.109 1.00 96.12 166 GLY A N 1
ATOM 1258 C CA . GLY A 1 166 ? 10.951 -3.824 -0.401 1.00 96.12 166 GLY A CA 1
ATOM 1259 C C . GLY A 1 166 ? 9.860 -4.837 -0.025 1.00 96.12 166 GLY A C 1
ATOM 1260 O O . GLY A 1 166 ? 10.162 -6.022 0.116 1.00 96.12 166 GLY A O 1
ATOM 1261 N N . ALA A 1 167 ? 8.589 -4.417 0.054 1.00 98.38 167 ALA A N 1
ATOM 1262 C CA . ALA A 1 167 ? 7.475 -5.340 0.263 1.00 98.38 167 ALA A CA 1
ATOM 1263 C C . ALA A 1 167 ? 7.298 -6.306 -0.923 1.00 98.38 167 ALA A C 1
ATOM 1265 O O . ALA A 1 167 ? 6.914 -7.457 -0.725 1.00 98.38 167 ALA A O 1
ATOM 1266 N N . CYS A 1 168 ? 7.627 -5.878 -2.149 1.00 98.50 168 CYS A N 1
ATOM 1267 C CA . CYS A 1 168 ? 7.616 -6.752 -3.323 1.00 98.50 168 CYS A CA 1
ATOM 1268 C C . CYS A 1 168 ? 8.673 -7.856 -3.202 1.00 98.50 168 CYS A C 1
ATOM 1270 O O . CYS A 1 168 ? 8.381 -9.004 -3.521 1.00 98.50 168 CYS A O 1
ATOM 1272 N N . SER A 1 169 ? 9.867 -7.541 -2.687 1.00 97.50 169 SER A N 1
ATOM 1273 C CA . SER A 1 169 ? 10.923 -8.540 -2.462 1.00 97.50 169 SER A CA 1
ATOM 1274 C C . SER A 1 169 ? 10.521 -9.554 -1.394 1.00 97.50 169 SER A C 1
ATOM 1276 O O . SER A 1 169 ? 10.758 -10.744 -1.565 1.00 97.50 169 SER A O 1
ATOM 1278 N N . PHE A 1 170 ? 9.839 -9.110 -0.333 1.00 98.25 170 PHE A N 1
ATOM 1279 C CA . PHE A 1 170 ? 9.220 -10.018 0.636 1.00 98.25 170 PHE A CA 1
ATOM 1280 C C . PHE A 1 170 ? 8.210 -10.963 -0.036 1.00 98.25 170 PHE A C 1
ATOM 1282 O O . PHE A 1 170 ? 8.255 -12.170 0.197 1.00 98.25 170 PHE A O 1
ATOM 1289 N N . LEU A 1 171 ? 7.320 -10.445 -0.891 1.00 98.56 171 LEU A N 1
ATOM 1290 C CA . LEU A 1 171 ? 6.346 -11.291 -1.583 1.00 98.56 171 LEU A CA 1
ATOM 1291 C C . LEU A 1 171 ? 7.015 -12.293 -2.536 1.00 98.56 171 LEU A C 1
ATOM 1293 O O . LEU A 1 171 ? 6.599 -13.452 -2.585 1.00 98.56 171 LEU A O 1
ATOM 1297 N N . ALA A 1 172 ? 8.049 -11.857 -3.258 1.00 98.19 172 ALA A N 1
ATOM 1298 C CA . ALA A 1 172 ? 8.851 -12.698 -4.141 1.00 98.19 172 ALA A CA 1
ATOM 1299 C C . ALA A 1 172 ? 9.551 -13.825 -3.364 1.00 98.19 172 ALA A C 1
ATOM 1301 O O . ALA A 1 172 ? 9.433 -14.988 -3.733 1.00 98.19 172 ALA A O 1
ATOM 1302 N N . GLU A 1 173 ? 10.201 -13.502 -2.242 1.00 97.81 173 GLU A N 1
ATOM 1303 C CA . GLU A 1 173 ? 10.920 -14.472 -1.402 1.00 97.81 173 GLU A CA 1
ATOM 1304 C C . GLU A 1 173 ? 9.997 -15.544 -0.813 1.00 97.81 173 GLU A C 1
ATOM 1306 O O . GLU A 1 173 ? 10.395 -16.681 -0.565 1.00 97.81 173 GLU A O 1
ATOM 1311 N N . ARG A 1 174 ? 8.732 -15.190 -0.591 1.00 98.00 174 ARG A N 1
ATOM 1312 C CA . ARG A 1 174 ? 7.704 -16.098 -0.076 1.00 98.00 174 ARG A CA 1
ATOM 1313 C C . ARG A 1 174 ? 6.974 -16.876 -1.177 1.00 98.00 174 ARG A C 1
ATOM 1315 O O . ARG A 1 174 ? 6.076 -17.649 -0.853 1.00 98.00 174 ARG A O 1
ATOM 1322 N N . GLY A 1 175 ? 7.341 -16.681 -2.446 1.00 98.00 175 GLY A N 1
ATOM 1323 C CA . GLY A 1 175 ? 6.752 -17.358 -3.606 1.00 98.00 175 GLY A CA 1
ATOM 1324 C C . GLY A 1 175 ? 5.366 -16.847 -4.010 1.00 98.00 175 GLY A C 1
ATOM 1325 O O . GLY A 1 175 ? 4.732 -17.407 -4.901 1.00 98.00 175 GLY A O 1
ATOM 1326 N N . TYR A 1 176 ? 4.863 -15.769 -3.396 1.00 98.50 176 TYR A N 1
ATOM 1327 C CA . TYR A 1 176 ? 3.527 -15.245 -3.702 1.00 98.50 176 TYR A CA 1
ATOM 1328 C C . TYR A 1 176 ? 3.418 -14.689 -5.131 1.00 98.50 176 TYR A C 1
ATOM 1330 O O . TYR A 1 176 ? 2.326 -14.674 -5.705 1.00 98.50 176 TYR A O 1
ATOM 1338 N N . LEU A 1 177 ? 4.542 -14.234 -5.696 1.00 98.31 177 LEU A N 1
ATOM 1339 C CA . LEU A 1 177 ? 4.614 -13.609 -7.020 1.00 98.31 177 LEU A CA 1
ATOM 1340 C C . LEU A 1 177 ? 4.987 -14.580 -8.150 1.00 98.31 177 LEU A C 1
ATOM 1342 O O . LEU A 1 177 ? 5.006 -14.167 -9.308 1.00 98.31 177 LEU A O 1
ATOM 1346 N N . ASP A 1 178 ? 5.255 -15.853 -7.844 1.00 97.69 178 ASP A N 1
ATOM 1347 C CA . ASP A 1 178 ? 5.787 -16.813 -8.823 1.00 97.69 178 ASP A CA 1
ATOM 1348 C C . ASP A 1 178 ? 4.835 -17.044 -10.013 1.00 97.69 178 ASP A C 1
ATOM 1350 O O . ASP A 1 178 ? 5.276 -17.192 -11.153 1.00 97.69 178 ASP A O 1
ATOM 1354 N N . ASP A 1 179 ? 3.523 -16.989 -9.763 1.00 96.75 179 ASP A N 1
ATOM 1355 C CA . ASP A 1 179 ? 2.479 -17.330 -10.740 1.00 96.75 179 ASP A CA 1
ATOM 1356 C C . ASP A 1 179 ? 1.656 -16.129 -11.242 1.00 96.75 179 ASP A C 1
ATOM 1358 O O . ASP A 1 179 ? 0.617 -16.315 -11.883 1.00 96.75 179 ASP A O 1
ATOM 1362 N N . CYS 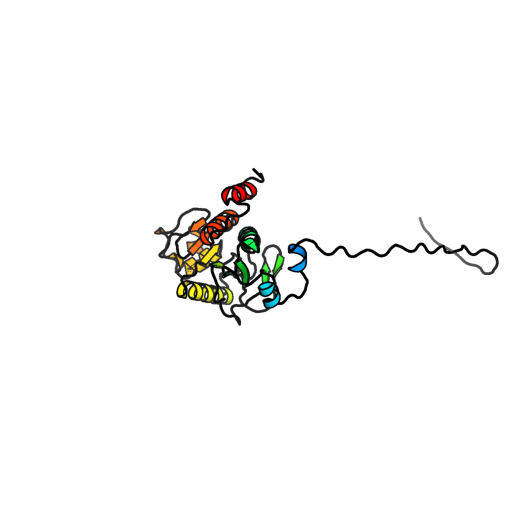A 1 180 ? 2.060 -14.889 -10.955 1.00 97.00 180 CYS A N 1
ATOM 1363 C CA . CYS A 1 180 ? 1.340 -13.701 -11.424 1.00 97.00 180 CYS A CA 1
ATOM 1364 C C . CYS A 1 180 ? 2.274 -12.636 -11.987 1.00 97.00 180 CYS A C 1
ATOM 1366 O O . CYS A 1 180 ? 3.373 -12.435 -11.478 1.00 97.00 180 CYS A O 1
ATOM 1368 N N . ASP A 1 181 ? 1.809 -11.920 -13.010 1.0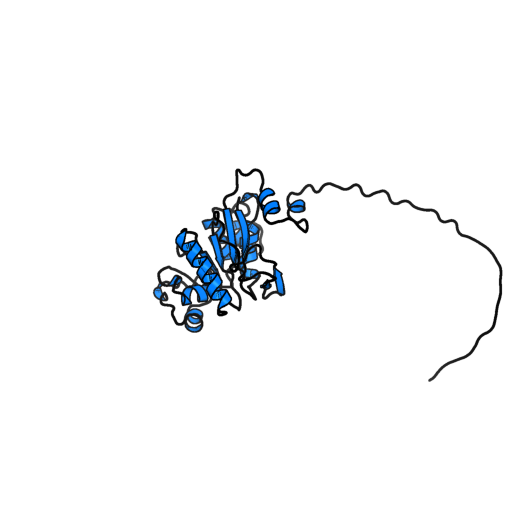0 98.50 181 ASP A N 1
ATOM 1369 C CA . ASP A 1 181 ? 2.529 -10.769 -13.553 1.00 98.50 181 ASP A CA 1
ATOM 1370 C C . ASP A 1 181 ? 2.723 -9.706 -12.461 1.00 98.50 181 ASP A C 1
ATOM 1372 O O . ASP A 1 181 ? 1.784 -9.354 -11.745 1.00 98.50 181 ASP A O 1
ATOM 1376 N N . HIS A 1 182 ? 3.950 -9.214 -12.310 1.00 98.69 182 HIS A N 1
ATOM 1377 C CA . HIS A 1 182 ? 4.307 -8.310 -11.220 1.00 98.69 182 HIS A CA 1
ATOM 1378 C C . HIS A 1 182 ? 5.513 -7.424 -11.573 1.00 98.69 182 HIS A C 1
ATOM 1380 O O . HIS A 1 182 ? 6.159 -7.589 -12.607 1.00 98.69 182 HIS A O 1
ATOM 1386 N N . THR A 1 183 ? 5.810 -6.464 -10.701 1.00 98.56 183 THR A N 1
ATOM 1387 C CA . THR A 1 183 ? 6.989 -5.593 -10.740 1.00 98.56 183 THR A CA 1
ATOM 1388 C C . THR A 1 183 ? 7.574 -5.425 -9.331 1.00 98.56 183 THR A C 1
ATOM 1390 O O . THR A 1 183 ? 7.060 -5.954 -8.346 1.00 98.56 183 THR A O 1
ATOM 1393 N N . GLY A 1 184 ? 8.665 -4.678 -9.230 1.00 96.62 184 GLY A N 1
ATOM 1394 C CA . GLY A 1 184 ? 9.380 -4.322 -8.010 1.00 96.62 184 GLY A CA 1
ATOM 1395 C C . GLY A 1 184 ? 10.368 -3.201 -8.322 1.00 96.62 184 GLY A C 1
ATOM 1396 O O . GLY A 1 184 ? 10.309 -2.613 -9.401 1.00 96.62 184 GLY A O 1
ATOM 1397 N N . ASN A 1 185 ? 11.289 -2.899 -7.407 1.00 94.50 185 ASN A N 1
ATOM 1398 C CA . ASN A 1 185 ? 12.315 -1.878 -7.654 1.00 94.50 185 ASN A CA 1
ATOM 1399 C C . ASN A 1 185 ? 13.167 -2.189 -8.888 1.00 94.50 185 ASN A C 1
ATOM 1401 O O . ASN A 1 185 ? 13.339 -1.333 -9.754 1.00 94.50 185 ASN A O 1
ATOM 1405 N N . ALA A 1 186 ? 13.656 -3.423 -8.972 1.00 87.56 186 ALA A N 1
ATOM 1406 C CA . ALA A 1 186 ? 14.363 -3.956 -10.122 1.00 87.56 186 ALA A CA 1
ATOM 1407 C C . ALA A 1 186 ? 14.412 -5.487 -10.042 1.00 87.56 186 ALA A C 1
ATOM 1409 O O . ALA A 1 186 ? 14.427 -6.048 -8.949 1.00 87.56 186 ALA A O 1
ATOM 1410 N N . ASP A 1 187 ? 14.522 -6.158 -11.190 1.00 84.12 187 ASP A N 1
ATOM 1411 C CA . ASP A 1 187 ? 14.668 -7.622 -11.252 1.00 84.12 187 ASP A CA 1
ATOM 1412 C C . ASP A 1 187 ? 15.915 -8.114 -10.488 1.00 84.12 187 ASP A C 1
ATOM 1414 O O . ASP A 1 187 ? 15.857 -9.092 -9.744 1.00 84.12 187 ASP A O 1
ATOM 1418 N N . TYR A 1 188 ? 17.034 -7.377 -10.559 1.00 85.56 188 TYR A N 1
ATOM 1419 C CA . TYR A 1 188 ? 18.251 -7.746 -9.823 1.00 85.56 188 TYR A CA 1
ATOM 1420 C C . TYR A 1 188 ? 18.088 -7.658 -8.296 1.00 85.56 188 TYR A C 1
ATOM 1422 O O . TYR A 1 188 ? 18.813 -8.341 -7.574 1.00 85.56 188 TYR A O 1
ATOM 1430 N N . GLU A 1 189 ? 17.172 -6.827 -7.782 1.00 88.12 189 GLU A N 1
ATOM 1431 C CA . GLU A 1 189 ? 16.922 -6.749 -6.337 1.00 88.12 189 GLU A CA 1
ATOM 1432 C C . GLU A 1 189 ? 16.234 -8.016 -5.832 1.00 88.12 189 GLU A C 1
ATOM 1434 O O . GLU A 1 189 ? 16.527 -8.455 -4.721 1.00 88.12 189 GLU A O 1
ATOM 1439 N N . PHE A 1 190 ? 15.393 -8.662 -6.648 1.00 89.31 190 PHE A N 1
ATOM 1440 C CA . PHE A 1 190 ? 14.831 -9.966 -6.297 1.00 89.31 190 PHE A CA 1
ATOM 1441 C C . PHE A 1 190 ? 15.917 -11.034 -6.200 1.00 89.31 190 PHE A C 1
ATOM 1443 O O . PHE A 1 190 ? 15.936 -11.781 -5.232 1.00 89.31 190 PHE A O 1
ATOM 1450 N N . ALA A 1 191 ? 16.901 -11.040 -7.101 1.00 85.94 191 ALA A N 1
ATOM 1451 C CA . ALA A 1 191 ? 18.026 -11.971 -6.987 1.00 85.94 191 ALA A CA 1
ATOM 1452 C C . ALA A 1 191 ? 18.838 -11.792 -5.682 1.00 85.94 191 ALA A C 1
ATOM 1454 O O . ALA A 1 191 ? 19.423 -12.751 -5.185 1.00 85.94 191 ALA A O 1
ATOM 1455 N N . GLN A 1 192 ? 18.885 -10.577 -5.121 1.00 89.94 192 GLN A N 1
ATOM 1456 C CA . GLN A 1 192 ? 19.627 -10.279 -3.888 1.00 89.94 192 GLN A CA 1
ATOM 1457 C C . GLN A 1 192 ? 18.812 -10.518 -2.614 1.00 89.94 192 GLN A C 1
ATOM 1459 O O . GLN A 1 192 ? 19.361 -10.956 -1.604 1.00 89.94 192 GLN A O 1
ATOM 1464 N N . LEU A 1 193 ? 17.524 -10.176 -2.642 1.00 92.56 193 LEU A N 1
ATOM 1465 C CA . LEU A 1 193 ? 16.667 -10.112 -1.456 1.00 92.56 193 LEU A CA 1
ATOM 1466 C C . LEU A 1 193 ? 15.644 -11.250 -1.392 1.00 92.56 193 LEU A C 1
ATOM 1468 O O . LEU A 1 193 ? 15.011 -11.421 -0.353 1.00 92.56 193 LEU A O 1
ATOM 1472 N N . ALA A 1 194 ? 15.485 -12.003 -2.480 1.00 95.00 194 ALA A N 1
ATOM 1473 C CA . ALA A 1 194 ? 14.536 -13.096 -2.624 1.00 95.00 194 ALA A CA 1
ATOM 1474 C C . ALA A 1 194 ? 15.187 -14.338 -3.277 1.00 95.00 194 ALA A C 1
ATOM 1476 O O . ALA A 1 194 ? 14.826 -14.713 -4.393 1.00 95.00 194 ALA A O 1
ATOM 1477 N N . PRO A 1 195 ? 16.170 -14.990 -2.625 1.00 94.50 195 PRO A N 1
ATOM 1478 C CA . PRO A 1 195 ? 16.861 -16.160 -3.178 1.00 94.50 195 PRO A CA 1
ATOM 1479 C C . PRO A 1 195 ? 15.950 -17.346 -3.544 1.00 94.50 195 PRO A C 1
ATOM 1481 O O . PRO A 1 195 ? 16.377 -18.209 -4.312 1.00 94.50 195 PRO A O 1
ATOM 1484 N N . HIS A 1 196 ? 14.724 -17.423 -3.014 1.00 96.81 196 HIS A N 1
ATOM 1485 C CA . HIS A 1 196 ? 13.767 -18.490 -3.334 1.00 96.81 196 HIS A CA 1
ATOM 1486 C C . HIS A 1 196 ? 12.763 -18.127 -4.440 1.00 96.81 196 HIS A C 1
ATOM 1488 O O . HIS A 1 196 ? 11.954 -18.981 -4.806 1.00 96.81 196 HIS A O 1
ATOM 1494 N N . TYR A 1 197 ? 12.822 -16.907 -4.979 1.00 97.12 197 TYR A N 1
ATOM 1495 C CA . TYR A 1 197 ? 11.927 -16.407 -6.024 1.00 97.12 197 TYR A CA 1
ATOM 1496 C C . TYR A 1 197 ? 12.069 -17.178 -7.345 1.00 97.12 197 TYR A C 1
ATOM 1498 O O . TYR A 1 197 ? 13.178 -17.474 -7.795 1.00 97.12 197 TYR A O 1
ATOM 1506 N N . ARG A 1 198 ? 10.936 -17.503 -7.985 1.00 96.75 198 ARG A N 1
ATOM 1507 C CA . ARG A 1 198 ? 10.884 -18.281 -9.240 1.00 96.75 198 ARG A CA 1
ATOM 1508 C C . ARG A 1 198 ? 10.086 -17.605 -10.354 1.00 96.75 198 ARG A C 1
ATOM 1510 O O . ARG A 1 198 ? 10.048 -18.120 -11.468 1.00 96.75 198 ARG A O 1
ATOM 1517 N N . GLY A 1 199 ? 9.479 -16.453 -10.093 1.00 96.56 199 GLY A N 1
ATOM 1518 C CA . GLY A 1 199 ? 8.587 -15.756 -11.022 1.00 96.56 199 GLY A CA 1
ATOM 1519 C C . GLY A 1 199 ? 9.244 -14.892 -12.102 1.00 96.56 199 GLY A C 1
ATOM 1520 O O . GLY A 1 199 ? 8.553 -14.037 -12.649 1.00 96.56 199 GLY A O 1
ATOM 1521 N N . HIS A 1 200 ? 10.535 -15.054 -12.428 1.00 95.06 200 HIS A N 1
ATOM 1522 C CA . HIS A 1 200 ? 11.264 -14.139 -13.333 1.00 95.06 200 HIS A CA 1
ATOM 1523 C C . HIS A 1 200 ? 10.547 -13.882 -14.673 1.00 95.06 200 HIS A C 1
ATOM 1525 O O . HIS A 1 200 ? 10.467 -12.740 -15.123 1.00 95.06 200 HIS A O 1
ATOM 1531 N N . ASP A 1 201 ? 9.926 -14.904 -15.269 1.00 96.25 201 ASP A N 1
ATOM 1532 C CA . ASP A 1 201 ? 9.183 -14.785 -16.538 1.00 96.25 201 ASP A CA 1
ATOM 1533 C C . ASP A 1 201 ? 7.918 -13.903 -16.436 1.00 96.25 201 ASP A C 1
ATOM 1535 O O . ASP A 1 201 ? 7.362 -13.434 -17.441 1.00 96.25 201 ASP A O 1
ATOM 1539 N N . ARG A 1 202 ? 7.447 -13.667 -15.210 1.00 97.38 202 ARG A N 1
ATOM 1540 C CA . ARG A 1 202 ? 6.287 -12.839 -14.866 1.00 97.38 202 ARG A CA 1
ATOM 1541 C C . ARG A 1 202 ? 6.664 -11.412 -14.483 1.00 97.38 202 ARG A C 1
ATOM 1543 O O . ARG A 1 202 ? 5.779 -10.559 -14.410 1.00 97.38 202 ARG A O 1
ATOM 1550 N N . PHE A 1 203 ? 7.951 -11.123 -14.307 1.00 97.81 203 PHE A N 1
ATOM 1551 C CA . PHE A 1 203 ? 8.406 -9.768 -14.050 1.00 97.81 203 PHE A CA 1
ATOM 1552 C C . PHE A 1 203 ? 8.134 -8.859 -15.256 1.00 97.81 203 PHE A C 1
ATOM 1554 O O . PHE A 1 203 ? 8.363 -9.214 -16.421 1.00 97.81 203 PHE A O 1
ATOM 1561 N N . ARG A 1 204 ? 7.648 -7.650 -14.983 1.00 98.00 204 ARG A N 1
ATOM 1562 C CA . ARG A 1 204 ? 7.462 -6.584 -15.967 1.00 98.00 204 ARG A CA 1
ATOM 1563 C C . ARG A 1 204 ? 8.133 -5.330 -15.439 1.00 98.00 204 ARG A C 1
ATOM 1565 O O . ARG A 1 204 ? 7.743 -4.809 -14.401 1.00 98.00 204 ARG A O 1
ATOM 1572 N N . ASN A 1 205 ? 9.092 -4.801 -16.195 1.00 96.81 205 ASN A N 1
ATOM 1573 C CA . ASN A 1 205 ? 9.762 -3.548 -15.857 1.00 96.81 205 ASN A CA 1
ATOM 1574 C C . ASN A 1 205 ? 8.834 -2.342 -16.106 1.00 96.81 205 ASN A C 1
ATOM 1576 O O . ASN A 1 205 ? 8.933 -1.652 -17.121 1.00 96.81 205 ASN A O 1
ATOM 1580 N N . GLN A 1 206 ? 7.876 -2.145 -15.203 1.00 98.06 206 GLN A N 1
ATOM 1581 C CA . GLN A 1 206 ? 6.878 -1.078 -15.220 1.00 98.06 206 GLN A CA 1
ATOM 1582 C C . GLN A 1 206 ? 6.743 -0.471 -13.815 1.00 98.06 206 GLN A C 1
ATOM 1584 O O . GLN A 1 206 ? 7.008 -1.162 -12.830 1.00 98.06 206 GLN A O 1
ATOM 1589 N N . PRO A 1 207 ? 6.305 0.797 -13.683 1.00 98.06 207 PRO A N 1
ATOM 1590 C CA . PRO A 1 207 ? 6.159 1.442 -12.377 1.00 98.06 207 PRO A CA 1
ATOM 1591 C C . PRO A 1 207 ? 5.198 0.715 -11.434 1.00 98.06 207 PRO A C 1
ATOM 1593 O O . PRO A 1 207 ? 5.459 0.610 -10.240 1.00 98.06 207 PRO A O 1
ATOM 1596 N N . VAL A 1 208 ? 4.099 0.215 -11.995 1.00 98.75 208 VAL A N 1
ATOM 1597 C CA . VAL A 1 208 ? 3.055 -0.536 -11.304 1.00 98.75 208 VAL A CA 1
ATOM 1598 C C . VAL A 1 208 ? 2.570 -1.649 -12.226 1.00 98.75 208 VAL A C 1
ATOM 1600 O O 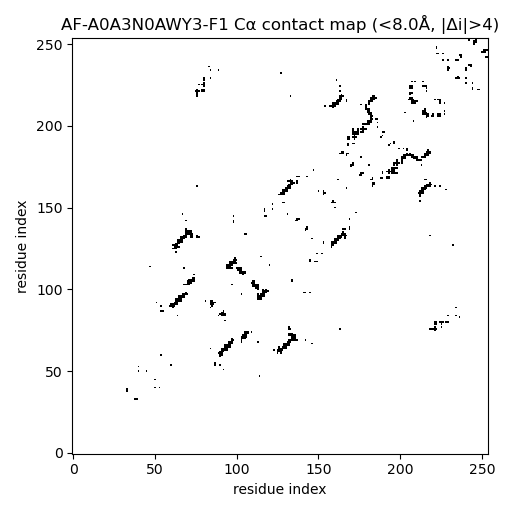. VAL A 1 208 ? 2.473 -1.446 -13.438 1.00 98.75 208 VAL A O 1
ATOM 1603 N N . VAL A 1 209 ? 2.267 -2.812 -11.663 1.00 98.81 209 VAL A N 1
ATOM 1604 C CA . VAL A 1 209 ? 1.664 -3.947 -12.363 1.00 98.81 209 VAL A CA 1
ATOM 1605 C C . VAL A 1 209 ? 0.537 -4.490 -11.512 1.00 98.81 209 VAL A C 1
ATOM 1607 O O . VAL A 1 209 ? 0.720 -4.796 -10.334 1.00 98.81 209 VAL A O 1
ATOM 1610 N N . ASP A 1 210 ? -0.628 -4.623 -12.128 1.00 98.56 210 ASP A N 1
ATOM 1611 C CA . ASP A 1 210 ? -1.757 -5.311 -11.536 1.00 98.56 210 ASP A CA 1
ATOM 1612 C C . ASP A 1 210 ? -1.816 -6.763 -12.045 1.00 98.56 210 ASP A C 1
ATOM 1614 O O . ASP A 1 210 ? -2.236 -7.026 -13.171 1.00 98.56 210 ASP A O 1
ATOM 1618 N N . GLY A 1 211 ? -1.382 -7.697 -11.199 1.00 97.94 211 GLY A N 1
ATOM 1619 C CA . GLY A 1 211 ? -1.343 -9.138 -11.452 1.00 97.94 211 GLY A CA 1
ATOM 1620 C C . GLY A 1 211 ? -2.598 -9.889 -11.007 1.00 97.94 211 GLY A C 1
ATOM 1621 O O . GLY A 1 211 ? -2.559 -11.107 -10.815 1.00 97.94 211 GLY A O 1
ATOM 1622 N N . GLY A 1 212 ? -3.714 -9.197 -10.761 1.00 97.50 212 GLY A N 1
ATOM 1623 C CA . GLY A 1 212 ? -4.948 -9.828 -10.294 1.00 97.50 212 GLY A CA 1
ATOM 1624 C C . GLY A 1 212 ? -5.015 -9.883 -8.770 1.00 97.50 212 GLY A C 1
ATOM 1625 O O . GLY A 1 212 ? -5.698 -9.057 -8.162 1.00 97.50 212 GLY A O 1
ATOM 1626 N N . ARG A 1 213 ? -4.320 -10.853 -8.161 1.00 97.62 213 ARG A N 1
ATOM 1627 C CA . ARG A 1 213 ? -4.262 -11.024 -6.692 1.00 97.62 213 ARG A CA 1
ATOM 1628 C C . ARG A 1 213 ? -3.339 -10.004 -6.026 1.00 97.62 213 ARG A C 1
ATOM 1630 O O . ARG A 1 213 ? -3.621 -9.552 -4.918 1.00 97.62 213 ARG A O 1
ATOM 1637 N N . PHE A 1 214 ? -2.264 -9.647 -6.725 1.00 98.81 214 PHE A N 1
ATOM 1638 C CA . PHE A 1 214 ? -1.242 -8.725 -6.255 1.00 98.81 214 PHE A CA 1
ATOM 1639 C C . PHE A 1 214 ? -1.148 -7.509 -7.168 1.00 98.81 214 PHE A C 1
ATOM 1641 O O . PHE A 1 214 ? -1.089 -7.647 -8.388 1.00 98.81 214 PHE A O 1
ATOM 1648 N N . ILE A 1 215 ? -1.103 -6.323 -6.568 1.00 98.88 215 ILE A N 1
ATOM 1649 C CA . ILE A 1 215 ? -0.821 -5.061 -7.254 1.00 98.88 215 ILE A CA 1
ATOM 1650 C C . ILE A 1 215 ? 0.546 -4.616 -6.761 1.00 98.88 215 ILE A C 1
ATOM 1652 O O . ILE A 1 215 ? 0.708 -4.270 -5.596 1.00 98.88 215 ILE A O 1
ATOM 1656 N N . THR A 1 216 ? 1.548 -4.668 -7.621 1.00 98.88 216 THR A N 1
ATOM 1657 C CA . THR A 1 216 ? 2.940 -4.426 -7.232 1.00 98.88 216 THR A CA 1
ATOM 1658 C C . THR A 1 216 ? 3.441 -3.128 -7.836 1.00 98.88 216 THR A C 1
ATOM 1660 O O . THR A 1 216 ? 3.041 -2.767 -8.941 1.00 98.88 216 THR A O 1
ATOM 1663 N N . ALA A 1 217 ? 4.298 -2.407 -7.120 1.00 98.81 217 ALA A N 1
ATOM 1664 C CA . ALA A 1 217 ? 4.897 -1.166 -7.595 1.00 98.81 217 ALA A CA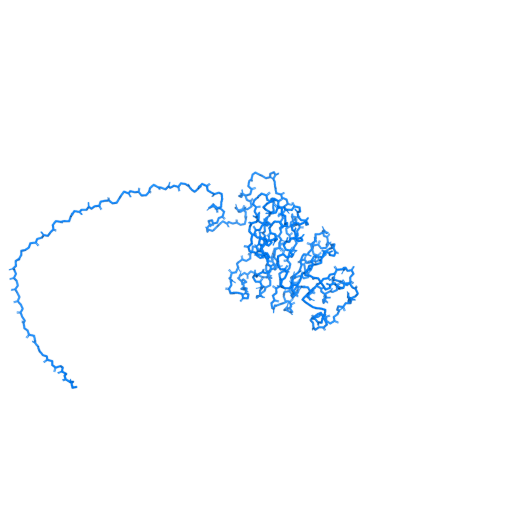 1
ATOM 1665 C C . ALA A 1 217 ? 6.356 -1.026 -7.142 1.00 98.81 217 ALA A C 1
ATOM 1667 O O . ALA A 1 217 ? 6.768 -1.581 -6.122 1.00 98.81 217 ALA A O 1
ATOM 1668 N N . ASN A 1 218 ? 7.146 -0.254 -7.885 1.00 98.31 218 ASN A N 1
ATOM 1669 C CA . ASN A 1 218 ? 8.475 0.149 -7.422 1.00 98.31 218 ASN A CA 1
ATOM 1670 C C . ASN A 1 218 ? 8.392 1.309 -6.413 1.00 98.31 218 ASN A C 1
ATOM 1672 O O . ASN A 1 218 ? 7.400 2.037 -6.368 1.00 98.31 218 ASN A O 1
ATOM 1676 N N . GLY A 1 219 ? 9.440 1.515 -5.614 1.00 97.06 219 GLY A N 1
ATOM 1677 C CA . GLY A 1 219 ? 9.457 2.522 -4.543 1.00 97.06 219 GLY A CA 1
ATOM 1678 C C . GLY A 1 219 ? 9.360 3.979 -5.004 1.00 97.06 219 GLY A C 1
ATOM 1679 O O . GLY A 1 219 ? 9.089 4.859 -4.191 1.00 97.06 219 GLY A O 1
ATOM 1680 N N . ALA A 1 220 ? 9.527 4.260 -6.300 1.00 97.00 220 ALA A N 1
ATOM 1681 C CA . ALA A 1 220 ? 9.340 5.594 -6.876 1.00 97.00 220 ALA A CA 1
ATOM 1682 C C . ALA A 1 220 ? 7.922 5.815 -7.443 1.00 97.00 220 ALA A C 1
ATOM 1684 O O . ALA A 1 220 ? 7.594 6.921 -7.879 1.00 97.00 220 ALA A O 1
ATOM 1685 N N . ALA A 1 221 ? 7.076 4.783 -7.444 1.00 98.12 221 ALA A N 1
ATOM 1686 C CA . ALA A 1 221 ? 5.808 4.742 -8.162 1.00 98.12 221 ALA A CA 1
ATOM 1687 C C . ALA A 1 221 ? 4.579 4.913 -7.249 1.00 98.12 221 ALA A C 1
ATOM 1689 O O . ALA A 1 221 ? 3.509 4.385 -7.545 1.00 98.12 221 ALA A O 1
ATOM 1690 N N . GLY A 1 222 ? 4.690 5.663 -6.145 1.00 98.25 222 GLY A N 1
ATOM 1691 C CA . GLY A 1 222 ? 3.571 5.877 -5.209 1.00 98.25 222 GLY A CA 1
ATOM 1692 C C . GLY A 1 222 ? 2.329 6.524 -5.850 1.00 98.25 222 GLY A C 1
ATOM 1693 O O . GLY A 1 222 ? 1.197 6.218 -5.476 1.00 98.25 222 GLY A O 1
ATOM 1694 N N . ILE A 1 223 ? 2.514 7.375 -6.868 1.00 98.50 223 ILE A N 1
ATOM 1695 C CA . ILE A 1 223 ? 1.409 7.982 -7.635 1.00 98.50 223 ILE A CA 1
ATOM 1696 C C . ILE A 1 223 ? 0.742 6.936 -8.538 1.00 98.50 223 ILE A C 1
ATOM 1698 O O . ILE A 1 223 ? -0.484 6.854 -8.609 1.00 98.50 223 ILE A O 1
ATOM 1702 N N . GLU A 1 224 ? 1.540 6.136 -9.241 1.00 98.62 224 GLU A N 1
ATOM 1703 C CA . GLU A 1 224 ? 1.062 5.066 -10.112 1.00 98.62 224 GLU A CA 1
ATOM 1704 C C . GLU A 1 224 ? 0.346 3.963 -9.327 1.00 98.62 224 GLU A C 1
ATOM 1706 O O . GLU A 1 224 ? -0.724 3.520 -9.747 1.00 98.62 224 GLU A O 1
ATOM 1711 N N . LEU A 1 225 ? 0.880 3.593 -8.160 1.00 98.81 225 LEU A N 1
ATOM 1712 C CA . LEU A 1 225 ? 0.220 2.701 -7.217 1.00 98.81 225 LEU A CA 1
ATOM 1713 C C . LEU A 1 225 ? -1.145 3.264 -6.820 1.00 98.81 225 LEU A C 1
ATOM 1715 O O . LEU A 1 225 ? -2.148 2.575 -6.974 1.00 98.81 225 LEU A O 1
ATOM 1719 N N . ALA A 1 226 ? -1.209 4.526 -6.380 1.00 98.69 226 ALA A N 1
ATOM 1720 C CA . ALA A 1 226 ? -2.470 5.162 -6.004 1.00 98.69 226 ALA A CA 1
ATOM 1721 C C . ALA A 1 226 ? -3.516 5.086 -7.130 1.00 98.69 226 ALA A C 1
ATOM 1723 O O . ALA A 1 226 ? -4.650 4.686 -6.877 1.00 98.69 226 ALA A O 1
ATOM 1724 N N . CYS A 1 227 ? -3.124 5.361 -8.379 1.00 98.69 227 CYS A N 1
ATOM 1725 C CA . CYS A 1 227 ? -4.016 5.238 -9.537 1.00 98.69 227 CYS A CA 1
ATOM 1726 C C . CYS A 1 227 ? -4.562 3.811 -9.717 1.00 98.69 227 CYS A C 1
ATOM 1728 O O . CYS A 1 227 ? -5.755 3.645 -9.975 1.00 98.69 227 CYS A O 1
ATOM 1730 N N . ALA A 1 228 ? -3.715 2.787 -9.566 1.00 98.69 228 ALA A N 1
ATOM 1731 C CA . ALA A 1 228 ? -4.139 1.390 -9.653 1.00 98.69 228 ALA A CA 1
ATOM 1732 C C . ALA A 1 228 ? -5.132 1.025 -8.535 1.00 98.69 228 ALA A C 1
ATOM 1734 O O . ALA A 1 228 ? -6.156 0.391 -8.798 1.00 98.69 228 ALA A O 1
ATOM 1735 N N . LEU A 1 229 ? -4.886 1.491 -7.304 1.00 98.75 229 LEU A N 1
ATOM 1736 C CA . LEU A 1 229 ? -5.797 1.271 -6.175 1.00 98.75 229 LEU A CA 1
ATOM 1737 C C . LEU A 1 229 ? -7.137 1.982 -6.373 1.00 98.75 229 LEU A C 1
ATOM 1739 O O . LEU A 1 229 ? -8.179 1.404 -6.075 1.00 98.75 229 LEU A O 1
ATOM 1743 N N . PHE A 1 230 ? -7.140 3.198 -6.925 1.00 98.56 230 PHE A N 1
ATOM 1744 C CA . PHE A 1 230 ? -8.380 3.898 -7.256 1.00 98.56 230 PHE A CA 1
ATOM 1745 C C . PHE A 1 230 ? -9.206 3.126 -8.282 1.00 98.56 230 PHE A C 1
ATOM 1747 O O . PHE A 1 230 ? -10.406 2.970 -8.088 1.00 98.56 230 PHE A O 1
ATOM 1754 N N . GLY A 1 231 ? -8.573 2.583 -9.326 1.00 97.88 231 GLY A N 1
ATOM 1755 C CA . GLY A 1 231 ? -9.258 1.729 -10.298 1.00 97.88 231 GLY A CA 1
ATOM 1756 C C . GLY A 1 231 ? -9.878 0.489 -9.648 1.00 97.88 231 GLY A C 1
ATOM 1757 O O . GLY A 1 231 ? -11.040 0.176 -9.893 1.00 97.88 231 GLY A O 1
ATOM 1758 N N . ARG A 1 232 ? -9.135 -0.177 -8.758 1.00 97.81 232 ARG A N 1
ATOM 1759 C CA . ARG A 1 232 ? -9.600 -1.376 -8.041 1.00 97.81 232 ARG A CA 1
ATOM 1760 C C . ARG A 1 232 ? -10.733 -1.124 -7.061 1.00 97.81 232 ARG A C 1
ATOM 1762 O O . ARG A 1 232 ? -11.582 -1.989 -6.876 1.00 97.81 232 ARG A O 1
ATOM 1769 N N . LEU A 1 233 ? -10.738 0.049 -6.448 1.00 97.81 233 LEU A N 1
ATOM 1770 C CA . LEU A 1 233 ? -11.753 0.469 -5.494 1.00 97.81 233 LEU A CA 1
ATOM 1771 C C . LEU A 1 233 ? -12.869 1.287 -6.160 1.00 97.81 233 LEU A C 1
ATOM 1773 O O . LEU A 1 233 ? -13.726 1.805 -5.453 1.00 97.81 233 LEU A O 1
ATOM 1777 N N . ASP A 1 234 ? -12.887 1.429 -7.489 1.00 97.19 234 ASP A N 1
ATOM 1778 C CA . ASP A 1 234 ? -13.813 2.304 -8.228 1.00 97.19 234 ASP A CA 1
ATOM 1779 C C . ASP A 1 234 ? -13.929 3.706 -7.593 1.00 97.19 234 ASP A C 1
ATOM 1781 O O . ASP A 1 234 ? -14.995 4.173 -7.190 1.00 97.19 234 ASP A O 1
ATOM 1785 N N . ILE A 1 235 ? -12.778 4.354 -7.406 1.00 97.06 235 ILE A N 1
ATOM 1786 C CA . ILE A 1 235 ? -12.650 5.713 -6.877 1.00 97.06 235 ILE A CA 1
ATOM 1787 C C . ILE A 1 235 ? -12.200 6.628 -8.014 1.00 97.06 235 ILE A C 1
ATOM 1789 O O . ILE A 1 235 ? -11.277 6.320 -8.767 1.00 97.06 235 ILE A O 1
ATOM 1793 N N . LYS A 1 236 ? -12.833 7.796 -8.122 1.00 96.19 236 LYS A N 1
ATOM 1794 C CA . LYS A 1 236 ? -12.472 8.837 -9.092 1.00 96.19 236 LYS A CA 1
ATOM 1795 C C . LYS A 1 236 ? -12.078 10.105 -8.335 1.00 96.19 236 LYS A C 1
ATOM 1797 O O . LYS A 1 236 ? -12.934 10.971 -8.130 1.00 96.19 236 LYS A O 1
ATOM 1802 N N . PRO A 1 237 ? -10.819 10.219 -7.872 1.00 91.75 237 PRO A N 1
ATOM 1803 C CA . PRO A 1 237 ? -10.378 11.407 -7.156 1.00 91.75 237 PRO A CA 1
ATOM 1804 C C . PRO A 1 237 ? -10.544 12.628 -8.063 1.00 91.75 237 PRO A C 1
ATOM 1806 O O . PRO A 1 237 ? -10.245 12.580 -9.256 1.00 91.75 237 PRO A O 1
ATOM 1809 N N . TRP A 1 238 ? -11.102 13.701 -7.506 1.00 92.75 238 TRP A N 1
ATOM 1810 C CA . TRP A 1 238 ? -11.417 14.946 -8.226 1.00 92.75 238 TRP A CA 1
ATOM 1811 C C . TRP A 1 238 ? -12.265 14.725 -9.499 1.00 92.75 238 TRP A C 1
ATOM 1813 O O . TRP A 1 238 ? -12.202 15.504 -10.444 1.00 92.75 238 TRP A O 1
ATOM 1823 N N . GLY A 1 239 ? -13.051 13.642 -9.535 1.00 92.75 239 GLY A N 1
ATOM 1824 C CA . GLY A 1 239 ? -13.890 13.250 -10.669 1.00 92.75 239 GLY A CA 1
ATOM 1825 C C . GLY A 1 239 ? -13.165 12.484 -11.783 1.00 92.75 239 GLY A C 1
ATOM 1826 O O . GLY A 1 239 ? -13.833 11.826 -12.580 1.00 92.75 239 GLY A O 1
ATOM 1827 N N . ASN A 1 240 ? -11.826 12.504 -11.836 1.00 94.62 240 ASN A N 1
ATOM 1828 C CA . ASN A 1 240 ? -11.040 11.825 -12.868 1.00 94.62 240 ASN A CA 1
ATOM 1829 C C . ASN A 1 240 ? -9.620 11.476 -12.375 1.00 94.62 240 ASN A C 1
ATOM 1831 O O . ASN A 1 240 ? -8.828 12.359 -12.042 1.00 94.62 240 ASN A O 1
ATOM 1835 N N . VAL A 1 241 ? -9.278 10.180 -12.406 1.00 96.62 241 VAL A N 1
ATOM 1836 C CA . VAL A 1 241 ? -7.955 9.656 -12.012 1.00 96.62 241 VAL A CA 1
ATOM 1837 C C . VAL A 1 241 ? -6.819 10.299 -12.813 1.00 96.62 241 VAL A C 1
ATOM 1839 O O . VAL A 1 241 ? -5.776 10.598 -12.241 1.00 96.62 241 VAL A O 1
ATOM 1842 N N . GLU A 1 242 ? -7.000 10.555 -14.110 1.00 95.25 242 GLU A N 1
ATOM 1843 C CA . GLU A 1 242 ? -5.941 11.119 -14.954 1.00 95.25 242 GLU A CA 1
ATOM 1844 C C . GLU A 1 242 ? -5.704 12.606 -14.674 1.00 95.25 242 GLU A C 1
ATOM 1846 O O . GLU A 1 242 ? -4.559 13.059 -14.671 1.00 95.25 242 GLU A O 1
ATOM 1851 N N . THR A 1 243 ? -6.761 13.360 -14.356 1.00 94.94 243 THR A N 1
ATOM 1852 C CA . THR A 1 243 ? -6.633 14.751 -13.893 1.00 94.94 243 THR A CA 1
ATOM 1853 C C . THR A 1 243 ? -5.824 14.802 -12.599 1.00 94.94 243 THR A C 1
ATOM 1855 O O . THR A 1 243 ? -4.861 15.565 -12.494 1.00 94.94 243 THR A O 1
ATOM 1858 N N . TRP A 1 244 ? -6.161 13.938 -11.637 1.00 97.06 244 TRP A N 1
ATOM 1859 C CA . TRP A 1 244 ? -5.419 13.803 -10.383 1.00 97.06 244 TRP A CA 1
ATOM 1860 C C . TRP A 1 244 ? -3.955 13.411 -10.628 1.00 97.06 244 TRP A C 1
ATOM 1862 O O . TRP A 1 244 ? -3.036 14.069 -10.135 1.00 97.06 244 TRP A O 1
ATOM 1872 N N . ARG A 1 245 ? -3.718 12.393 -11.464 1.00 96.88 245 ARG A N 1
ATOM 1873 C CA . ARG A 1 245 ? -2.374 11.912 -11.805 1.00 96.88 245 ARG A CA 1
ATOM 1874 C C . ARG A 1 245 ? -1.540 13.008 -12.453 1.00 96.88 245 ARG A C 1
ATOM 1876 O O . ARG A 1 245 ? -0.393 13.215 -12.061 1.00 96.88 245 ARG A O 1
ATOM 1883 N N . THR A 1 246 ? -2.107 13.728 -13.417 1.00 95.69 246 THR A N 1
ATOM 1884 C CA . THR A 1 246 ? -1.433 14.826 -14.114 1.00 95.69 246 THR A CA 1
ATOM 1885 C C . THR A 1 246 ? -0.999 15.915 -13.139 1.00 95.69 246 THR A C 1
ATOM 1887 O O . THR A 1 246 ? 0.145 16.363 -13.218 1.00 95.69 246 THR A O 1
ATOM 1890 N N . ALA A 1 247 ? -1.839 16.285 -12.170 1.00 96.19 247 ALA A N 1
ATOM 1891 C CA . ALA A 1 247 ? -1.470 17.282 -11.169 1.00 96.19 247 ALA A CA 1
ATOM 1892 C C . ALA A 1 247 ? -0.264 16.859 -10.326 1.00 96.19 247 ALA A C 1
ATOM 1894 O O . ALA A 1 247 ? 0.666 17.646 -10.165 1.00 96.19 247 ALA A O 1
ATOM 1895 N N . PHE A 1 248 ? -0.217 15.610 -9.857 1.00 95.88 248 PHE A N 1
ATOM 1896 C CA . PHE A 1 248 ? 0.916 15.130 -9.058 1.00 95.88 248 PHE A CA 1
ATOM 1897 C C . PHE A 1 248 ? 2.168 14.817 -9.887 1.00 95.88 248 PHE A C 1
ATOM 1899 O O . PHE A 1 248 ? 3.279 14.963 -9.384 1.00 95.88 248 PHE A O 1
ATOM 1906 N N . LYS A 1 249 ? 2.029 14.434 -11.162 1.00 95.31 249 LYS A N 1
ATOM 1907 C CA . LYS A 1 249 ? 3.179 14.167 -12.047 1.00 95.31 249 LYS A CA 1
ATOM 1908 C C . LYS A 1 249 ? 3.763 15.424 -12.685 1.00 95.31 249 LYS A C 1
ATOM 1910 O O . LYS A 1 249 ? 4.944 15.419 -13.020 1.00 95.31 249 LYS A O 1
ATOM 1915 N N . ARG A 1 250 ? 2.950 16.460 -12.910 1.00 95.25 250 ARG A N 1
ATOM 1916 C CA . ARG A 1 250 ? 3.344 17.665 -13.665 1.00 95.25 250 ARG A CA 1
ATOM 1917 C C . ARG A 1 250 ? 3.272 18.962 -12.862 1.00 95.25 250 ARG A C 1
ATOM 1919 O O . ARG A 1 250 ? 3.771 19.974 -13.336 1.00 95.25 250 ARG A O 1
ATOM 1926 N N . GLY A 1 251 ? 2.665 18.957 -11.675 1.00 92.81 251 GLY A N 1
ATOM 1927 C CA . GLY A 1 251 ? 2.468 20.166 -10.870 1.00 92.81 251 GLY A CA 1
ATOM 1928 C C . GLY A 1 251 ? 1.429 21.131 -11.451 1.00 92.81 251 GLY A C 1
ATOM 1929 O O . GLY A 1 251 ? 1.450 22.316 -11.129 1.00 92.81 251 GLY A O 1
ATOM 1930 N N . THR A 1 252 ? 0.543 20.651 -12.327 1.00 88.31 252 THR A N 1
ATOM 1931 C CA . THR A 1 252 ? -0.445 21.474 -13.039 1.00 88.31 252 THR A CA 1
ATOM 1932 C C . THR A 1 252 ? -1.865 21.018 -12.741 1.00 88.31 252 THR A C 1
ATOM 1934 O O . THR A 1 252 ? -2.187 19.848 -12.936 1.00 88.31 252 THR A O 1
ATOM 1937 N N . PHE A 1 253 ? -2.732 21.949 -12.355 1.00 79.19 253 PHE A N 1
ATOM 1938 C CA . PHE A 1 253 ? -4.170 21.720 -12.238 1.00 79.19 253 PHE A CA 1
ATOM 1939 C C . PHE A 1 253 ? -4.807 22.168 -13.556 1.00 79.19 253 PHE A C 1
ATOM 1941 O O . PHE A 1 253 ? -4.763 23.356 -13.874 1.00 79.19 253 PHE A O 1
ATOM 1948 N N . ALA A 1 254 ? -5.271 21.206 -14.354 1.00 61.41 254 ALA A N 1
ATOM 1949 C CA . ALA A 1 254 ? -5.936 21.445 -15.635 1.00 61.41 254 ALA A CA 1
ATOM 1950 C C . ALA A 1 254 ? -7.456 21.432 -15.461 1.00 61.41 254 ALA A C 1
ATOM 1952 O O . ALA A 1 254 ? -7.935 20.583 -14.672 1.00 61.41 254 ALA A O 1
#

InterPro domains:
  IPR002818 DJ-1/PfpI [PF01965] (65-226)
  IPR029062 Class I glutamine amidotransferase-like [G3DSA:3.40.50.880] (63-254)
  IPR029062 Class I glutamine amidotransferase-like [SSF52317] (64-233)

Solvent-accessible surface area (backbone atoms only — not comparable to full-atom values): 14688 Å² total; per-residue (Å²): 132,89,76,90,84,89,84,88,86,85,88,84,86,88,82,92,83,86,82,86,81,81,83,81,79,79,82,81,82,76,83,76,76,80,91,45,78,74,66,64,79,70,50,89,83,67,48,75,69,56,57,62,64,66,59,62,73,87,86,57,73,72,29,32,35,38,38,36,48,44,56,35,14,48,64,74,47,44,52,64,33,50,61,62,46,43,34,72,90,66,19,30,43,64,42,36,28,26,50,54,90,62,75,41,42,30,67,86,65,51,77,43,68,53,78,40,22,60,73,82,49,80,81,63,92,50,51,59,34,39,33,38,48,19,36,83,33,54,84,39,71,63,45,43,51,38,51,50,53,52,50,51,58,27,57,79,67,74,29,36,37,34,25,23,18,46,30,29,29,44,36,28,39,70,46,71,38,42,88,29,46,30,27,31,72,45,76,70,53,32,67,73,65,10,82,67,46,72,20,69,92,31,57,43,104,42,53,47,26,80,31,78,58,40,34,21,10,15,64,87,19,22,67,54,38,25,52,53,51,25,62,74,65,76,47,50,56,96,78,33,55,63,61,50,48,44,26,77,77,67,76,45,91,127

Nearest PDB structures (foldseek):
  3efe-assembly2_B  TM=8.952E-01  e=3.323E-16  Bacillus anthracis
  2fex-assembly2_C-2  TM=8.671E-01  e=2.013E-16  Agrobacterium fabrum str. C58
  4ofw-assembly1_C  TM=7.324E-01  e=5.759E-09  Arabidopsis thaliana
  1sy7-assembly1_A  TM=6.651E-01  e=5.945E-07  Neurospora crassa
  8j4r-assembly1_D  TM=6.741E-01  e=1.343E-06  Escherichia coli